Protein AF-U5MLR0-F1 (afdb_monomer_lite)

Foldseek 3Di:
DDDDDDDDDDDDDPDDPPPPPPPDDDDPDQVVNVCVVPPPPADPQLVVQLVVVLVVVCCVCPVVVPVVPDDRRDPVSVVVLVVDLFPPRSLAHPLLVVLLVVLLVPDDPPPVVLNVLSVVVSNVLSVCQVCVVVQVHDPPQDRNDLVSVVVSLVSVLVVLVVVCVVPVVDVCVVSVVSSVSSVVSSVSSVVSSVVD

Structure (mmCIF, N/CA/C/O backbone):
data_AF-U5MLR0-F1
#
_entry.id   AF-U5MLR0-F1
#
loop_
_atom_site.group_PDB
_atom_site.id
_atom_site.type_symbol
_atom_site.label_atom_id
_atom_site.label_alt_id
_atom_site.label_comp_id
_atom_site.label_asym_id
_atom_site.label_entity_id
_atom_site.label_seq_id
_atom_site.pdbx_PDB_ins_code
_atom_site.Cartn_x
_atom_site.Cartn_y
_atom_site.Cartn_z
_atom_site.occupancy
_atom_site.B_iso_or_equiv
_atom_site.auth_seq_id
_atom_site.auth_comp_id
_atom_site.auth_asym_id
_atom_site.auth_atom_id
_atom_site.pdbx_PDB_model_num
ATOM 1 N N . MET A 1 1 ? -43.403 21.924 20.002 1.00 31.33 1 MET A N 1
ATOM 2 C CA . MET A 1 1 ? -43.879 20.540 19.786 1.00 31.33 1 MET A CA 1
ATOM 3 C C . MET A 1 1 ? -42.696 19.609 20.022 1.00 31.33 1 MET A C 1
ATOM 5 O O . MET A 1 1 ? -41.741 19.673 19.265 1.00 31.33 1 MET A O 1
ATOM 9 N N . ASN A 1 2 ? -42.701 18.856 21.126 1.00 25.34 2 ASN A N 1
ATOM 10 C CA . ASN A 1 2 ? -41.617 17.940 21.501 1.00 25.34 2 ASN A CA 1
ATOM 11 C C . ASN A 1 2 ? -41.857 16.578 20.850 1.00 25.34 2 ASN A C 1
ATOM 13 O O . ASN A 1 2 ? -42.833 15.904 21.182 1.00 25.34 2 ASN A O 1
ATOM 17 N N . ILE A 1 3 ? -40.974 16.166 19.945 1.00 26.56 3 ILE A N 1
ATOM 18 C CA . ILE A 1 3 ? -40.997 14.816 19.382 1.00 26.56 3 ILE A CA 1
ATOM 19 C C . ILE A 1 3 ? -40.249 13.908 20.363 1.00 26.56 3 ILE A C 1
ATOM 21 O O . ILE A 1 3 ? -39.022 13.892 20.408 1.00 26.56 3 ILE A O 1
ATOM 25 N N . LYS A 1 4 ? -40.999 13.172 21.191 1.00 26.38 4 LYS A N 1
ATOM 26 C CA . LYS A 1 4 ? -40.469 12.035 21.956 1.00 26.38 4 LYS A CA 1
ATOM 27 C C . LYS A 1 4 ? -40.251 10.874 20.987 1.00 26.38 4 LYS A C 1
ATOM 29 O O . LYS A 1 4 ? -41.223 10.282 20.522 1.00 26.38 4 LYS A O 1
ATOM 34 N N . LEU A 1 5 ? -38.997 10.538 20.703 1.00 27.22 5 LEU A N 1
ATOM 35 C CA . LEU A 1 5 ? -38.664 9.297 20.008 1.00 27.22 5 LEU A CA 1
ATOM 36 C C . LEU A 1 5 ? -38.763 8.128 20.996 1.00 27.22 5 LEU A C 1
ATOM 38 O O . LEU A 1 5 ? -38.181 8.156 22.080 1.00 27.22 5 LEU A O 1
ATOM 42 N N . LYS A 1 6 ? -39.583 7.136 20.633 1.00 26.97 6 LYS A N 1
ATOM 43 C CA . LYS A 1 6 ? -39.799 5.897 21.386 1.00 26.97 6 LYS A CA 1
ATOM 44 C C . LYS A 1 6 ? -38.502 5.091 21.450 1.00 26.97 6 LYS A C 1
ATOM 46 O O . LYS A 1 6 ? -37.812 4.943 20.446 1.00 26.97 6 LYS A O 1
ATOM 51 N N . SER A 1 7 ? -38.217 4.539 22.623 1.00 28.44 7 SER A N 1
ATOM 52 C CA . SER A 1 7 ? -37.182 3.534 22.830 1.00 28.44 7 SER A CA 1
ATOM 53 C C . SER A 1 7 ? -37.529 2.245 22.082 1.00 28.44 7 SER A C 1
ATOM 55 O O . SER A 1 7 ? -38.637 1.723 22.213 1.00 28.44 7 SER A O 1
ATOM 57 N N . PHE A 1 8 ? -36.565 1.716 21.330 1.00 26.58 8 PHE A N 1
ATOM 58 C CA . PHE A 1 8 ? -36.589 0.340 20.846 1.00 26.58 8 PHE A CA 1
ATOM 59 C C . PHE A 1 8 ? -35.620 -0.492 21.686 1.00 26.58 8 PHE A C 1
ATOM 61 O O . PHE A 1 8 ? -34.433 -0.189 21.760 1.00 26.58 8 PHE A O 1
ATOM 68 N N . ASN A 1 9 ? -36.162 -1.522 22.333 1.00 37.75 9 ASN A N 1
ATOM 69 C CA . ASN A 1 9 ? -35.428 -2.579 23.019 1.00 37.75 9 ASN A CA 1
ATOM 70 C C . ASN A 1 9 ? -35.499 -3.835 22.154 1.00 37.75 9 ASN A C 1
ATOM 72 O O . ASN A 1 9 ? -36.559 -4.449 22.116 1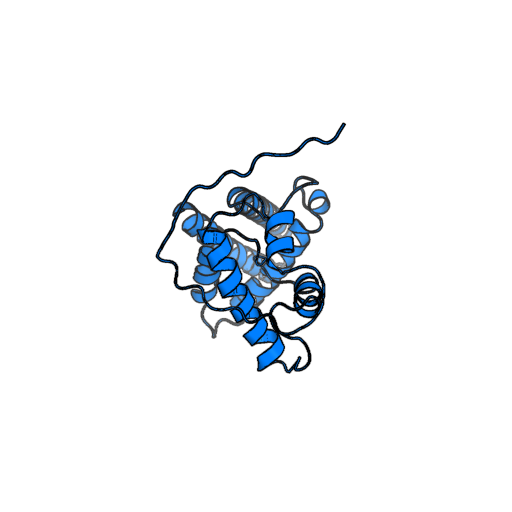.00 37.75 9 ASN A O 1
ATOM 76 N N . VAL A 1 10 ? -34.403 -4.212 21.497 1.00 28.86 10 VAL A N 1
ATOM 77 C CA . VAL A 1 10 ? -34.062 -5.582 21.059 1.00 28.86 10 VAL A CA 1
ATOM 78 C C . VAL A 1 10 ? -32.598 -5.511 20.569 1.00 28.86 10 VAL A C 1
ATOM 80 O O . VAL A 1 10 ? -32.274 -4.563 19.869 1.00 28.86 10 VAL A O 1
ATOM 83 N N . LEU A 1 11 ? -31.623 -6.366 20.892 1.00 27.72 11 LEU A N 1
ATOM 84 C CA . LEU A 1 11 ? -31.589 -7.766 21.315 1.00 27.72 11 LEU A CA 1
ATOM 85 C C . LEU A 1 11 ? -30.378 -8.017 22.233 1.00 27.72 11 LEU A C 1
ATOM 87 O O . LEU A 1 11 ? -29.317 -7.423 22.060 1.00 27.72 11 LEU A O 1
ATOM 91 N N . ASN A 1 12 ? -30.551 -8.970 23.150 1.00 38.81 12 ASN A N 1
ATOM 92 C CA . ASN A 1 12 ? -29.477 -9.702 23.816 1.00 38.81 12 ASN A CA 1
ATOM 93 C C . ASN A 1 12 ? -28.495 -10.288 22.791 1.00 38.81 12 ASN A C 1
ATOM 95 O O . ASN A 1 12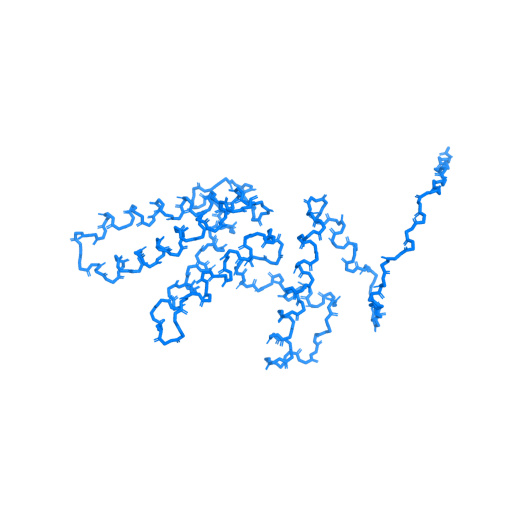 ? -28.901 -11.071 21.934 1.00 38.81 12 ASN A O 1
ATOM 99 N N . THR A 1 13 ? -27.206 -10.013 22.968 1.00 33.31 13 THR A N 1
ATOM 100 C CA . THR A 1 13 ? -26.123 -10.870 22.469 1.00 33.31 13 THR A CA 1
ATOM 101 C C . THR A 1 13 ? -25.154 -11.130 23.614 1.00 33.31 13 THR A C 1
ATOM 103 O O . THR A 1 13 ? -24.106 -10.493 23.741 1.00 33.31 13 THR A O 1
ATOM 106 N N . ASP A 1 14 ? -25.535 -12.075 24.469 1.00 32.84 14 ASP A N 1
ATOM 107 C CA . ASP A 1 14 ? -24.606 -12.788 25.335 1.00 32.84 14 ASP A CA 1
ATOM 108 C C . ASP A 1 14 ? -23.634 -13.578 24.450 1.00 32.84 14 ASP A C 1
ATOM 110 O O . ASP A 1 14 ? -23.969 -14.664 23.993 1.00 32.84 14 ASP A O 1
ATOM 114 N N . SER A 1 15 ? -22.464 -12.990 24.172 1.00 33.88 15 SER A N 1
ATOM 115 C CA . SER A 1 15 ? -21.157 -13.640 23.943 1.00 33.88 15 SER A CA 1
ATOM 116 C C . SER A 1 15 ? -20.268 -12.842 22.981 1.00 33.88 15 SER A C 1
ATOM 118 O O . SER A 1 15 ? -19.849 -13.324 21.932 1.00 33.88 15 SER A O 1
ATOM 120 N N . VAL A 1 16 ? -19.880 -11.633 23.374 1.00 31.64 16 VAL A N 1
ATOM 121 C CA . VAL A 1 16 ? -18.558 -11.120 23.008 1.00 31.64 16 VAL A CA 1
ATOM 122 C C . VAL A 1 16 ? -17.909 -10.757 24.327 1.00 31.64 16 VAL A C 1
ATOM 124 O O . VAL A 1 16 ? -18.369 -9.847 25.013 1.00 31.64 16 VAL A O 1
ATOM 127 N N . LYS A 1 17 ? -16.877 -11.503 24.740 1.00 28.22 17 LYS A N 1
ATOM 128 C CA . LYS A 1 17 ? -16.014 -11.057 25.837 1.00 28.22 17 LYS A CA 1
ATOM 129 C C . LYS A 1 17 ? -15.402 -9.735 25.387 1.00 28.22 17 LYS A C 1
ATOM 131 O O . LYS A 1 17 ? -14.454 -9.724 24.607 1.00 28.22 17 LYS A O 1
ATOM 136 N N . ALA A 1 18 ? -16.008 -8.639 25.831 1.00 28.62 18 ALA A N 1
ATOM 137 C CA . ALA A 1 18 ? -15.509 -7.299 25.630 1.00 28.62 18 ALA A CA 1
ATOM 138 C C . ALA A 1 18 ? -14.091 -7.251 26.201 1.00 28.62 18 ALA A C 1
ATOM 140 O O . ALA A 1 18 ? -13.878 -7.467 27.395 1.00 28.62 18 ALA A O 1
ATOM 141 N N . ILE A 1 19 ? -13.113 -7.005 25.334 1.00 30.80 19 ILE A N 1
ATOM 142 C CA . ILE A 1 19 ? -11.810 -6.523 25.773 1.00 30.80 19 ILE A CA 1
ATOM 143 C C . ILE A 1 19 ? -12.116 -5.183 26.445 1.00 30.80 19 ILE A C 1
ATOM 145 O O . ILE A 1 19 ? -12.536 -4.237 25.780 1.00 30.80 19 ILE A O 1
ATOM 149 N N . ASN A 1 20 ? -12.029 -5.139 27.776 1.00 28.77 20 ASN A N 1
ATOM 150 C CA . ASN A 1 20 ? -12.277 -3.930 28.553 1.00 28.77 20 ASN A CA 1
ATOM 151 C C . ASN A 1 20 ? -11.215 -2.888 28.193 1.00 28.77 20 ASN A C 1
ATOM 153 O O . ASN A 1 20 ? -10.133 -2.860 28.776 1.00 28.77 20 ASN A O 1
ATOM 157 N N . TYR A 1 21 ? -11.534 -2.034 27.224 1.00 34.19 21 TYR A N 1
ATOM 158 C CA . TYR A 1 21 ? -10.751 -0.854 26.898 1.00 34.19 21 TYR A CA 1
ATOM 159 C C . TYR A 1 21 ? -10.992 0.180 27.999 1.00 34.19 21 TYR A C 1
ATOM 161 O O . TYR A 1 21 ? -12.015 0.867 28.031 1.00 34.19 21 TYR A O 1
ATOM 169 N N . VAL A 1 22 ? -10.085 0.236 28.971 1.00 28.67 22 VAL A N 1
ATOM 170 C CA . VAL A 1 22 ? -10.155 1.210 30.060 1.00 28.67 22 VAL A CA 1
ATOM 171 C C . VAL A 1 22 ? -9.642 2.544 29.523 1.00 28.67 22 VAL A C 1
ATOM 173 O O . VAL A 1 22 ? -8.444 2.801 29.519 1.00 28.67 22 VAL A O 1
ATOM 176 N N . ASN A 1 23 ? -10.564 3.384 29.051 1.00 36.12 23 ASN A N 1
ATOM 177 C CA . ASN A 1 23 ? -10.273 4.760 28.662 1.00 36.12 23 ASN A CA 1
ATOM 178 C C . ASN A 1 23 ? -9.947 5.578 29.922 1.00 36.12 23 ASN A C 1
ATOM 180 O O . ASN A 1 23 ? -10.825 5.833 30.751 1.00 36.12 23 ASN A O 1
ATOM 184 N N . LYS A 1 24 ? -8.671 5.925 30.096 1.00 37.28 24 LYS A N 1
ATOM 185 C CA . LYS A 1 24 ? -8.139 6.593 31.288 1.00 37.28 24 LYS A CA 1
ATOM 186 C C . LYS A 1 24 ? -7.571 7.982 30.985 1.00 37.28 24 LYS A C 1
ATOM 188 O O . LYS A 1 24 ? -6.658 8.415 31.673 1.00 37.28 24 LYS A O 1
ATOM 193 N N . SER A 1 25 ? -8.139 8.742 30.050 1.00 35.25 25 SER A N 1
ATOM 194 C CA . SER A 1 25 ? -7.825 10.176 29.972 1.00 35.25 25 SER A CA 1
ATOM 195 C C . SER A 1 25 ? -8.968 11.019 29.386 1.00 35.25 25 SER A C 1
ATOM 197 O O . SER A 1 25 ? -9.575 10.723 28.362 1.00 35.25 25 SER A O 1
ATOM 199 N N . ASN A 1 26 ? -9.306 12.086 30.115 1.00 42.34 26 ASN A N 1
ATOM 200 C CA . ASN A 1 26 ? -10.364 13.047 29.815 1.00 42.34 26 ASN A CA 1
ATOM 201 C C . ASN A 1 26 ? -10.113 13.795 28.490 1.00 42.34 26 ASN A C 1
ATOM 203 O O . ASN A 1 26 ? -9.399 14.794 28.479 1.00 42.34 26 ASN A O 1
ATOM 207 N N . SER A 1 27 ? -10.801 13.422 27.410 1.00 40.47 27 SER A N 1
ATOM 208 C CA . SER A 1 27 ? -11.339 14.395 26.447 1.00 40.47 27 SER A CA 1
ATOM 209 C C . SER A 1 27 ? -12.553 13.812 25.710 1.00 40.47 27 SER A C 1
ATOM 211 O O . SER A 1 27 ? -12.606 12.631 25.382 1.00 40.47 27 SER A O 1
ATOM 213 N N . LYS A 1 28 ? -13.587 14.643 25.556 1.00 45.97 28 LYS A N 1
ATOM 214 C CA . LYS A 1 28 ? -14.934 14.299 25.087 1.00 45.97 28 LYS A CA 1
ATOM 215 C C . LYS A 1 28 ? -14.970 14.063 23.569 1.00 45.97 28 LYS A C 1
ATOM 217 O O . LYS A 1 28 ? -15.291 14.976 22.821 1.00 45.97 28 LYS A O 1
ATOM 222 N N . ALA A 1 29 ? -14.646 12.843 23.165 1.00 42.19 29 ALA A N 1
ATOM 223 C CA . ALA A 1 29 ? -15.211 12.054 22.064 1.00 42.19 29 ALA A CA 1
ATOM 224 C C . ALA A 1 29 ? -14.506 10.697 22.163 1.00 42.19 29 ALA A C 1
ATOM 226 O O . ALA A 1 29 ? -13.277 10.648 22.202 1.00 42.19 29 ALA A O 1
ATOM 227 N N . SER A 1 30 ? -15.243 9.598 22.302 1.00 48.94 30 SER A N 1
ATOM 228 C CA . SER A 1 30 ? -14.592 8.290 22.274 1.00 48.94 30 SER A CA 1
ATOM 229 C C . SER A 1 30 ? -14.084 8.037 20.852 1.00 48.94 30 SER A C 1
ATOM 231 O O . SER A 1 30 ? -14.720 8.441 19.885 1.00 48.94 30 SER A O 1
ATOM 233 N N . PHE A 1 31 ? -12.972 7.328 20.693 1.00 49.03 31 PHE A N 1
ATOM 234 C CA . PHE A 1 31 ? -12.482 6.851 19.391 1.00 49.03 31 PHE A CA 1
ATOM 235 C C . PHE A 1 31 ? -13.576 6.132 18.558 1.00 49.03 31 PHE A C 1
ATOM 237 O O . PHE A 1 31 ? -13.597 6.178 17.328 1.00 49.03 31 PHE A O 1
ATOM 244 N N . LYS A 1 32 ? -14.562 5.542 19.248 1.00 45.19 32 LYS A N 1
ATOM 245 C CA . LYS A 1 32 ? -15.776 4.940 18.683 1.00 45.19 32 LYS A CA 1
ATOM 246 C C . LYS A 1 32 ? -16.659 5.951 17.927 1.00 45.19 32 LYS A C 1
ATOM 248 O O . LYS A 1 32 ? -17.292 5.581 16.946 1.00 45.19 32 LYS A O 1
ATOM 253 N N . ASP A 1 33 ? -16.651 7.219 18.331 1.00 46.69 33 ASP A N 1
ATOM 254 C CA . ASP A 1 33 ? -17.359 8.322 17.667 1.00 46.69 33 ASP A CA 1
ATOM 255 C C . ASP A 1 33 ? -16.637 8.778 16.377 1.00 46.69 33 ASP A C 1
ATOM 257 O O . ASP A 1 33 ? -17.289 9.194 15.416 1.00 46.69 33 ASP A O 1
ATOM 261 N N . CYS A 1 34 ? -15.305 8.627 16.295 1.00 45.38 34 CYS A N 1
ATOM 262 C CA . CYS A 1 34 ? -14.520 8.858 15.068 1.00 45.38 34 CYS A CA 1
ATOM 263 C C . CYS A 1 34 ? -14.719 7.742 14.029 1.00 45.38 34 CYS A C 1
ATOM 265 O O . CYS A 1 34 ? -14.907 8.029 12.847 1.00 45.38 34 CYS A O 1
ATOM 267 N N . LEU A 1 35 ? -14.741 6.476 14.461 1.00 48.59 35 LEU A N 1
ATOM 268 C CA . LEU A 1 35 ? -15.044 5.342 13.578 1.00 48.59 35 LEU A CA 1
ATOM 269 C C . LEU A 1 35 ? -16.480 5.407 13.032 1.00 48.59 35 LEU A C 1
ATOM 271 O O . LEU A 1 35 ? -16.681 5.239 11.833 1.00 48.59 35 LEU A O 1
ATOM 275 N N . ASN A 1 36 ? -17.462 5.741 13.875 1.00 43.69 36 ASN A N 1
ATOM 276 C CA . ASN A 1 36 ? -18.861 5.876 13.452 1.00 43.69 36 ASN A CA 1
ATOM 277 C C . ASN A 1 36 ? -19.125 7.088 12.534 1.00 43.69 36 ASN A C 1
ATOM 279 O O . ASN A 1 36 ? -20.133 7.104 11.835 1.00 43.69 36 ASN A O 1
ATOM 283 N N . SER A 1 37 ? -18.265 8.115 12.532 1.00 45.81 37 SER A N 1
ATOM 284 C CA . SER A 1 37 ? -18.461 9.319 11.702 1.00 45.81 37 SER A CA 1
ATOM 285 C C . SER A 1 37 ? -17.692 9.297 10.379 1.00 45.81 37 SER A C 1
ATOM 287 O O . SER A 1 37 ? -18.181 9.872 9.407 1.00 45.81 37 SER A O 1
ATOM 289 N N . LYS A 1 38 ? -16.532 8.625 10.308 1.00 46.41 38 LYS A N 1
ATOM 290 C CA . LYS A 1 38 ? -15.730 8.512 9.073 1.00 46.41 38 LYS A CA 1
ATOM 291 C C . LYS A 1 38 ? -15.957 7.204 8.289 1.00 46.41 38 LYS A C 1
ATOM 293 O O . LYS A 1 38 ? -15.773 7.217 7.079 1.00 46.41 38 LYS A O 1
ATOM 298 N N . ASN A 1 39 ? -16.406 6.112 8.927 1.00 50.91 39 ASN A N 1
ATOM 299 C CA . ASN A 1 39 ? -16.351 4.751 8.356 1.00 50.91 39 ASN A CA 1
ATOM 300 C C . ASN A 1 39 ? -17.693 3.992 8.327 1.00 50.91 39 ASN A C 1
ATOM 302 O O . ASN A 1 39 ? -17.720 2.782 8.544 1.00 50.91 39 ASN A O 1
ATOM 306 N N . ASN A 1 40 ? -18.806 4.651 7.990 1.00 54.12 40 ASN A N 1
ATOM 307 C CA . ASN A 1 40 ? -20.124 3.993 7.874 1.00 54.12 40 ASN A CA 1
ATOM 308 C C . ASN A 1 40 ? -20.196 2.820 6.863 1.00 54.12 40 ASN A C 1
ATOM 310 O O . ASN A 1 40 ? -21.223 2.150 6.805 1.00 54.12 40 ASN A O 1
ATOM 314 N N . ASN A 1 41 ? -19.130 2.548 6.101 1.00 60.38 41 ASN A N 1
ATOM 315 C CA . ASN A 1 41 ? -19.094 1.540 5.039 1.00 60.38 41 ASN A CA 1
ATOM 316 C C . ASN A 1 41 ? -18.051 0.418 5.240 1.00 60.38 41 ASN A C 1
ATOM 318 O O . ASN A 1 41 ? -17.906 -0.415 4.350 1.00 60.38 41 ASN A O 1
ATOM 322 N N . MET A 1 42 ? -17.305 0.372 6.353 1.00 70.94 42 MET A N 1
ATOM 323 C CA . MET A 1 42 ? -16.331 -0.713 6.581 1.00 70.94 42 MET A CA 1
ATOM 324 C C . MET A 1 42 ? -17.018 -2.000 7.052 1.00 70.94 42 MET A C 1
ATOM 326 O O . MET A 1 42 ? -17.920 -1.957 7.891 1.00 70.94 42 MET A O 1
ATOM 330 N N . SER A 1 43 ? -16.557 -3.158 6.568 1.00 78.56 43 SER A N 1
ATOM 331 C CA . SER A 1 43 ? -17.047 -4.447 7.067 1.00 78.56 43 SER A CA 1
ATOM 332 C C . SER A 1 43 ? -16.546 -4.726 8.493 1.00 78.56 43 SER A C 1
ATOM 334 O O . SER A 1 43 ? -15.515 -4.202 8.922 1.00 78.56 43 SER A O 1
ATOM 336 N N . GLU A 1 44 ? -17.224 -5.610 9.235 1.00 77.44 44 GLU A N 1
ATOM 337 C CA . GLU A 1 44 ? -16.768 -6.036 10.573 1.00 77.44 44 GLU A CA 1
ATOM 338 C C . GLU A 1 44 ? -15.340 -6.603 10.552 1.00 77.44 44 GLU A C 1
ATOM 340 O O . GLU A 1 44 ? -14.556 -6.384 11.481 1.00 77.44 44 GLU A O 1
ATOM 345 N N . ARG A 1 45 ? -14.984 -7.305 9.467 1.00 82.44 45 ARG A N 1
ATOM 346 C CA . ARG A 1 45 ? -13.633 -7.827 9.243 1.00 82.44 45 ARG A CA 1
ATOM 347 C C . ARG A 1 45 ? -12.618 -6.691 9.140 1.00 82.44 45 ARG A C 1
ATOM 349 O O . ARG A 1 45 ? -11.589 -6.745 9.813 1.00 82.44 45 ARG A O 1
ATOM 356 N N . ASP A 1 46 ? -12.913 -5.667 8.344 1.00 77.19 46 ASP A N 1
ATOM 357 C CA . ASP A 1 46 ? -12.006 -4.535 8.130 1.00 77.19 46 ASP A CA 1
ATOM 358 C C . ASP A 1 46 ? -11.819 -3.720 9.409 1.00 77.19 46 ASP A C 1
ATOM 360 O O . ASP A 1 46 ? -10.696 -3.339 9.737 1.00 77.19 46 ASP A O 1
ATOM 364 N N . ILE A 1 47 ? -12.896 -3.522 10.178 1.00 78.25 47 ILE A N 1
ATOM 365 C CA . ILE A 1 47 ? -12.847 -2.859 11.487 1.00 78.25 47 ILE A CA 1
ATOM 366 C C . ILE A 1 47 ? -11.941 -3.639 12.443 1.00 78.25 47 ILE A C 1
ATOM 368 O O . ILE A 1 47 ? -11.066 -3.060 13.085 1.00 78.25 47 ILE A O 1
ATOM 372 N N . LYS A 1 48 ? -12.109 -4.963 12.533 1.00 78.75 48 LYS A N 1
ATOM 373 C CA . LYS A 1 48 ? -11.261 -5.797 13.394 1.00 78.75 48 LYS A CA 1
ATOM 374 C C . LYS A 1 48 ? -9.791 -5.716 12.978 1.00 78.75 48 LYS A C 1
ATOM 376 O O . LYS A 1 48 ? -8.925 -5.572 13.841 1.00 78.75 48 LYS A O 1
ATOM 381 N N . GLN A 1 49 ? -9.514 -5.785 11.677 1.00 83.12 49 GLN A N 1
ATOM 382 C CA . GLN A 1 49 ? -8.152 -5.712 11.157 1.00 83.12 49 GLN A CA 1
ATOM 383 C C . GLN A 1 49 ? -7.528 -4.328 11.380 1.00 83.12 49 GLN A C 1
ATOM 385 O O . GLN A 1 49 ? -6.358 -4.246 11.737 1.00 83.12 49 GLN A O 1
ATOM 390 N N . TYR A 1 50 ? -8.308 -3.250 11.245 1.00 84.50 50 TYR A N 1
ATOM 391 C CA . TYR A 1 50 ? -7.875 -1.887 11.564 1.00 84.50 50 TYR A CA 1
ATOM 392 C C . TYR A 1 50 ? -7.277 -1.811 12.972 1.00 84.50 50 TYR A C 1
ATOM 394 O O . TYR A 1 50 ? -6.161 -1.330 13.129 1.00 84.50 50 TYR A O 1
ATOM 402 N N . PHE A 1 51 ? -7.979 -2.324 13.989 1.00 82.12 51 PHE A N 1
ATOM 403 C CA . PHE A 1 51 ? -7.502 -2.255 15.376 1.00 82.12 51 PHE A CA 1
ATOM 404 C C . PHE A 1 51 ? -6.217 -3.052 15.607 1.00 82.12 51 PHE A C 1
ATOM 406 O O . PHE A 1 51 ? -5.339 -2.598 16.336 1.00 82.12 51 PHE A O 1
ATOM 413 N N . ILE A 1 52 ? -6.098 -4.222 14.973 1.00 85.94 52 ILE A N 1
ATOM 414 C CA . ILE A 1 52 ? -4.883 -5.043 15.041 1.00 85.94 52 ILE A CA 1
ATOM 415 C C . ILE A 1 52 ? -3.693 -4.277 14.450 1.00 85.94 52 ILE A C 1
ATOM 417 O O . ILE A 1 52 ? -2.596 -4.302 15.007 1.00 85.94 52 ILE A O 1
ATOM 421 N N . ASP A 1 53 ? -3.896 -3.604 13.320 1.00 84.62 53 ASP A N 1
ATOM 422 C CA . ASP A 1 53 ? -2.831 -2.865 12.643 1.00 84.62 53 ASP A CA 1
ATOM 423 C C . ASP A 1 53 ? -2.488 -1.553 13.364 1.00 84.62 53 ASP A C 1
ATOM 425 O O . ASP A 1 53 ? -1.313 -1.196 13.441 1.00 84.62 53 ASP A O 1
ATOM 429 N N . ASP A 1 54 ? -3.480 -0.872 13.947 1.00 86.25 54 ASP A N 1
ATOM 430 C CA . ASP A 1 54 ? -3.301 0.351 14.741 1.00 86.25 54 ASP A CA 1
ATOM 431 C C . ASP A 1 54 ? -2.436 0.085 15.985 1.00 86.25 54 ASP A C 1
ATOM 433 O O . ASP A 1 54 ? -1.469 0.803 16.252 1.00 86.25 54 ASP A O 1
ATOM 437 N N . GLU A 1 55 ? -2.700 -1.016 16.695 1.00 85.56 55 GLU A N 1
ATOM 438 C CA . GLU A 1 55 ? -1.894 -1.439 17.845 1.00 85.56 55 GLU A CA 1
ATOM 439 C C . GLU A 1 55 ? -0.452 -1.782 17.437 1.00 85.56 55 GLU A C 1
ATOM 441 O O . GLU A 1 55 ? 0.506 -1.331 18.072 1.00 85.56 55 GLU A O 1
ATOM 446 N N . LYS A 1 56 ? -0.264 -2.514 16.328 1.00 86.88 56 LYS A N 1
ATOM 447 C CA . LYS A 1 56 ? 1.078 -2.808 15.789 1.00 86.88 56 LYS A CA 1
ATOM 448 C C . LYS A 1 56 ? 1.833 -1.534 15.413 1.00 86.88 56 LYS A C 1
ATOM 450 O O . LYS A 1 56 ? 3.045 -1.445 15.640 1.00 86.88 56 LYS A O 1
ATOM 455 N N . LEU A 1 57 ? 1.141 -0.563 14.818 1.00 86.56 57 LEU A N 1
ATOM 456 C CA . LEU A 1 57 ? 1.719 0.714 14.417 1.00 86.56 57 LEU A CA 1
ATOM 457 C C . LEU A 1 57 ? 2.143 1.525 15.645 1.00 86.56 57 LEU A C 1
ATOM 459 O O . LEU A 1 57 ? 3.266 2.033 15.686 1.00 86.56 57 LEU A O 1
ATOM 463 N N . TYR A 1 58 ? 1.296 1.573 16.671 1.00 85.25 58 TYR A N 1
ATOM 464 C CA . TYR A 1 58 ? 1.616 2.201 17.949 1.00 85.25 58 TYR A CA 1
ATOM 465 C C . TYR A 1 58 ? 2.851 1.568 18.603 1.00 85.25 58 TYR A C 1
ATOM 467 O O . TYR A 1 58 ? 3.797 2.269 18.972 1.00 85.25 58 TYR A O 1
ATOM 475 N N . ASP A 1 59 ? 2.907 0.238 18.672 1.00 85.44 59 ASP A N 1
ATOM 476 C CA . ASP A 1 59 ? 4.059 -0.482 19.219 1.00 85.44 59 ASP A CA 1
ATOM 477 C C . ASP A 1 59 ? 5.351 -0.192 18.431 1.00 85.44 59 ASP A C 1
ATOM 479 O O . ASP A 1 59 ? 6.436 -0.076 19.011 1.00 85.44 59 ASP A O 1
ATOM 483 N N . LYS A 1 60 ? 5.260 -0.038 17.105 1.00 83.00 60 LYS A N 1
ATOM 484 C CA . LYS A 1 60 ? 6.408 0.317 16.259 1.00 83.00 60 LYS A CA 1
ATOM 485 C C . LYS A 1 60 ? 6.908 1.738 16.534 1.00 83.00 60 LYS A C 1
ATOM 487 O O . LYS A 1 60 ? 8.111 1.919 16.700 1.00 83.00 60 LYS A O 1
ATOM 492 N N . TYR A 1 61 ? 6.025 2.734 16.573 1.00 80.25 61 TYR A N 1
ATOM 493 C CA . TYR A 1 61 ? 6.432 4.146 16.610 1.00 80.25 61 TYR A CA 1
ATOM 494 C C . TYR A 1 61 ? 6.542 4.726 18.021 1.00 80.25 61 TYR A C 1
ATOM 496 O O . TYR A 1 61 ? 7.477 5.468 18.311 1.00 80.25 61 TYR A O 1
ATOM 504 N N . CYS A 1 62 ? 5.643 4.375 18.933 1.00 73.75 62 CYS A N 1
ATOM 505 C CA . CYS A 1 62 ? 5.646 4.945 20.277 1.00 73.75 62 CYS A CA 1
ATOM 506 C C . CYS A 1 62 ? 6.511 4.144 21.242 1.00 73.75 62 CYS A C 1
ATOM 508 O O . CYS A 1 62 ? 7.340 4.718 21.945 1.00 73.75 62 CYS A O 1
ATOM 510 N N . LYS A 1 63 ? 6.391 2.815 21.221 1.00 66.56 63 LYS A N 1
ATOM 511 C CA . LYS A 1 63 ? 7.092 1.949 22.177 1.00 66.56 63 LYS A CA 1
ATOM 512 C C . LYS A 1 63 ? 8.539 1.656 21.789 1.00 66.56 63 LYS A C 1
ATOM 514 O O . LYS A 1 63 ? 9.395 1.585 22.665 1.00 66.56 63 LYS A O 1
ATOM 519 N N . LYS A 1 64 ? 8.830 1.482 20.493 1.00 63.03 64 LYS A N 1
ATOM 520 C CA . LYS A 1 64 ? 10.189 1.153 20.018 1.00 63.03 64 LYS A CA 1
ATOM 521 C C . LYS A 1 64 ? 11.023 2.368 19.614 1.00 63.03 64 LYS A C 1
ATOM 523 O O . LYS A 1 64 ? 12.227 2.347 19.840 1.00 63.03 64 LYS A O 1
ATOM 528 N N . LEU A 1 65 ? 10.414 3.411 19.041 1.00 62.31 65 LEU A N 1
ATOM 529 C CA . LEU A 1 65 ? 11.133 4.620 18.599 1.00 62.31 65 LEU A CA 1
ATOM 530 C C . LEU A 1 65 ? 11.122 5.759 19.636 1.00 62.31 65 LEU A C 1
ATOM 532 O O . LEU A 1 65 ? 11.692 6.817 19.385 1.00 62.31 65 LEU A O 1
ATOM 536 N N . GLY A 1 66 ? 10.534 5.537 20.818 1.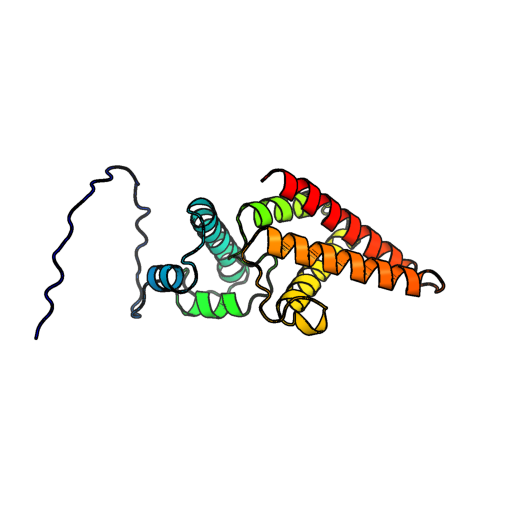00 60.66 66 GLY A N 1
ATOM 537 C CA . GLY A 1 66 ? 10.705 6.415 21.978 1.00 60.66 66 GLY A CA 1
ATOM 538 C C . GLY A 1 66 ? 9.793 7.643 22.024 1.00 60.66 66 GLY A C 1
ATOM 539 O O . GLY A 1 66 ? 10.110 8.600 22.732 1.00 60.66 66 GLY A O 1
ATOM 540 N N . LEU A 1 67 ? 8.648 7.640 21.327 1.00 63.56 67 LEU A N 1
ATOM 541 C CA . LEU A 1 67 ? 7.601 8.656 21.524 1.00 63.56 67 LEU A CA 1
ATOM 542 C C . LEU A 1 67 ? 6.825 8.356 22.819 1.00 63.56 67 LEU A C 1
ATOM 544 O O . LEU A 1 67 ? 5.630 8.071 22.801 1.00 63.56 67 LEU A O 1
ATOM 548 N N . ASN A 1 68 ? 7.521 8.418 23.955 1.00 61.69 68 ASN A N 1
ATOM 549 C CA . ASN A 1 68 ? 7.046 7.972 25.272 1.00 61.69 68 ASN A CA 1
ATOM 550 C C . ASN A 1 68 ? 5.869 8.794 25.847 1.00 61.69 68 ASN A C 1
ATOM 552 O O . ASN A 1 68 ? 5.391 8.483 26.933 1.00 61.69 68 ASN A O 1
ATOM 556 N N . ASN A 1 69 ? 5.399 9.831 25.141 1.00 72.69 69 ASN A N 1
ATOM 557 C CA . ASN A 1 69 ? 4.395 10.786 25.628 1.00 72.69 69 ASN A CA 1
ATOM 558 C C . ASN A 1 69 ? 3.050 10.723 24.883 1.00 72.69 69 ASN A C 1
ATOM 560 O O . ASN A 1 69 ? 2.182 11.556 25.136 1.00 72.69 69 ASN A O 1
ATOM 564 N N . ILE A 1 70 ? 2.868 9.778 23.956 1.00 78.25 70 ILE A N 1
ATOM 565 C CA . ILE A 1 70 ? 1.594 9.584 23.251 1.00 78.25 70 ILE A CA 1
ATOM 566 C C . ILE A 1 70 ? 0.946 8.296 23.765 1.00 78.25 70 ILE A C 1
ATOM 568 O O . ILE A 1 70 ? 1.510 7.213 23.625 1.00 78.25 70 ILE A O 1
ATOM 572 N N . GLU A 1 71 ? -0.240 8.403 24.366 1.00 82.19 71 GLU A N 1
ATOM 573 C CA . GLU A 1 71 ? -1.028 7.253 24.832 1.00 82.19 71 GLU A CA 1
ATOM 574 C C . GLU A 1 71 ? -1.773 6.598 23.656 1.00 82.19 71 GLU A C 1
ATOM 576 O O . GLU A 1 71 ? -2.302 7.296 22.782 1.00 82.19 71 GLU A O 1
ATOM 581 N N . TYR A 1 72 ? -1.827 5.264 23.627 1.00 82.25 72 TYR A N 1
ATOM 582 C CA . TYR A 1 72 ? -2.566 4.524 22.602 1.00 82.25 72 TYR A CA 1
ATOM 583 C C . TYR A 1 72 ? -4.062 4.874 22.620 1.00 82.25 72 TYR A C 1
ATOM 585 O O . TYR A 1 72 ? -4.701 4.903 23.672 1.00 82.25 72 TYR A O 1
ATOM 593 N N . GLY A 1 73 ? -4.630 5.150 21.443 1.00 75.94 73 GLY A N 1
ATOM 594 C CA . GLY A 1 73 ? -6.031 5.567 21.292 1.00 75.94 73 GLY A CA 1
ATOM 595 C C . GLY A 1 73 ? -6.339 6.989 21.782 1.00 75.94 73 GLY A C 1
ATOM 596 O O . GLY A 1 73 ? -7.508 7.356 21.888 1.00 75.94 73 GLY A O 1
ATOM 597 N N . SER A 1 74 ? -5.317 7.791 22.098 1.00 78.69 74 SER A N 1
ATOM 598 C CA . SER A 1 74 ? -5.492 9.211 22.417 1.00 78.69 74 SER A CA 1
ATOM 599 C C . SER A 1 74 ? -5.693 10.062 21.159 1.00 78.69 74 SER A C 1
ATOM 601 O O . SER A 1 74 ? -5.254 9.706 20.067 1.00 78.69 74 SER A O 1
ATOM 603 N N . LYS A 1 75 ? -6.259 11.264 21.316 1.00 78.19 75 LYS A N 1
ATOM 604 C CA . LYS A 1 75 ? -6.343 12.242 20.217 1.00 78.19 75 LYS A CA 1
ATOM 605 C C . LYS A 1 75 ? -4.965 12.575 19.626 1.00 78.19 75 LYS A C 1
ATOM 607 O O . LYS A 1 75 ? -4.834 12.740 18.421 1.00 78.19 75 LYS A O 1
ATOM 612 N N . ALA A 1 76 ? -3.934 12.640 20.471 1.00 79.31 76 ALA A N 1
ATOM 613 C CA . ALA A 1 76 ? -2.562 12.876 20.028 1.00 79.31 76 ALA A CA 1
ATOM 614 C C . ALA A 1 76 ? -2.030 11.727 19.155 1.00 79.31 76 ALA A C 1
ATOM 616 O O . ALA A 1 76 ? -1.268 11.971 18.223 1.00 79.31 76 ALA A O 1
ATOM 617 N N . TRP A 1 77 ? -2.448 10.486 19.430 1.00 84.31 77 TRP A N 1
ATOM 618 C CA . TRP A 1 77 ? -2.152 9.344 18.569 1.00 84.31 77 TRP A CA 1
ATOM 619 C C . TRP A 1 77 ? -2.864 9.461 17.220 1.00 84.31 77 TRP A C 1
ATOM 621 O O . TRP A 1 77 ? -2.226 9.295 16.183 1.00 84.31 77 TRP A O 1
ATOM 631 N N . ASP A 1 78 ? -4.146 9.825 17.214 1.00 78.12 78 ASP A N 1
ATOM 632 C CA . ASP A 1 78 ? -4.899 10.023 15.971 1.00 78.12 78 ASP A CA 1
ATOM 633 C C . ASP A 1 78 ? -4.300 11.137 15.096 1.00 78.12 78 ASP A C 1
ATOM 635 O O . ASP A 1 78 ? -4.057 10.923 13.910 1.00 78.12 78 ASP A O 1
ATOM 639 N N . GLU A 1 79 ? -3.955 12.283 15.687 1.00 79.06 79 GLU A N 1
ATOM 640 C CA . GLU A 1 79 ? -3.282 13.392 14.991 1.00 79.06 79 GLU A CA 1
ATOM 641 C C . GLU A 1 79 ? -1.867 13.023 14.505 1.00 79.06 79 GLU A C 1
ATOM 643 O O . GLU A 1 79 ? -1.370 13.587 13.527 1.00 79.06 79 GLU A O 1
ATOM 648 N N . TYR A 1 80 ? -1.182 12.102 15.190 1.00 81.31 80 TYR A N 1
ATOM 649 C CA . TYR A 1 80 ? 0.114 11.591 14.747 1.00 81.31 80 TYR A CA 1
ATOM 650 C C . TYR A 1 80 ? -0.039 10.651 13.547 1.00 81.31 80 TYR A C 1
ATOM 652 O O . TYR A 1 80 ? 0.704 10.789 12.576 1.00 81.31 80 TYR A O 1
ATOM 660 N N . LYS A 1 81 ? -1.026 9.745 13.574 1.00 82.44 81 LYS A N 1
ATOM 661 C CA . LYS A 1 81 ? -1.323 8.825 12.465 1.00 82.44 81 LYS A CA 1
ATOM 662 C C . LYS A 1 81 ? -1.640 9.550 11.165 1.00 82.44 81 LYS A C 1
ATOM 664 O O . LYS A 1 81 ? -1.185 9.110 10.118 1.00 82.44 81 LYS A O 1
ATOM 669 N N . GLU A 1 82 ? -2.352 10.675 11.225 1.00 75.12 82 GLU A N 1
ATOM 670 C CA . GLU A 1 82 ? -2.653 11.495 10.039 1.00 75.12 82 GLU A CA 1
ATOM 671 C C . GLU A 1 82 ? -1.391 12.057 9.353 1.00 75.12 82 GLU A C 1
ATOM 673 O O . GLU A 1 82 ? -1.440 12.436 8.187 1.00 75.12 82 GLU A O 1
ATOM 678 N N . LYS A 1 83 ? -0.246 12.085 10.048 1.00 75.69 83 LYS A N 1
ATOM 679 C CA . LYS A 1 83 ? 1.050 12.527 9.503 1.00 75.69 83 LYS A CA 1
ATOM 680 C C . LYS A 1 83 ? 1.914 11.371 9.008 1.00 75.69 83 LYS A C 1
ATOM 682 O O . LYS A 1 83 ? 2.973 11.611 8.429 1.00 75.69 83 LYS A O 1
ATOM 687 N N . LEU A 1 84 ? 1.517 10.128 9.276 1.00 75.75 84 LEU A N 1
ATOM 688 C CA . LEU A 1 84 ? 2.269 8.959 8.854 1.00 75.75 84 LEU A CA 1
ATOM 689 C C . LEU A 1 84 ? 1.993 8.668 7.378 1.00 75.75 84 LEU A C 1
ATOM 691 O O . LEU A 1 84 ? 0.861 8.421 6.974 1.00 75.75 84 LEU A O 1
ATOM 695 N N . PHE A 1 85 ? 3.060 8.637 6.585 1.00 71.81 85 PHE A N 1
ATOM 696 C CA . PHE A 1 85 ? 3.031 8.129 5.217 1.00 71.81 85 PHE A CA 1
ATOM 697 C C . PHE A 1 85 ? 3.185 6.604 5.263 1.00 71.81 85 PHE A C 1
ATOM 699 O O . PHE A 1 85 ? 4.298 6.080 5.264 1.00 71.81 85 PHE A O 1
ATOM 706 N N . VAL A 1 86 ? 2.064 5.894 5.409 1.00 78.94 86 VAL A N 1
ATOM 707 C CA . VAL A 1 86 ? 2.028 4.425 5.454 1.00 78.94 86 VAL A CA 1
ATOM 708 C C . VAL A 1 86 ? 1.100 3.920 4.363 1.00 78.94 86 VAL A C 1
ATOM 710 O O . VAL A 1 86 ? -0.057 4.335 4.296 1.00 78.94 86 VAL A O 1
ATOM 713 N N . PHE A 1 87 ? 1.611 3.001 3.548 1.00 85.69 87 PHE A N 1
ATOM 714 C CA . PHE A 1 87 ? 0.841 2.289 2.542 1.00 85.69 87 PHE A CA 1
ATOM 715 C C . PHE A 1 87 ? 0.774 0.786 2.870 1.00 85.69 87 PHE A C 1
ATOM 717 O O . PHE A 1 87 ? 1.794 0.204 3.248 1.00 85.69 87 PHE A O 1
ATOM 724 N N . PRO A 1 88 ? -0.395 0.146 2.706 1.00 89.25 88 PRO A N 1
ATOM 725 C CA . PRO A 1 88 ? -1.710 0.770 2.578 1.00 89.25 88 PRO A CA 1
ATOM 726 C C . PRO A 1 88 ? -2.085 1.547 3.861 1.00 89.25 88 PRO A C 1
ATOM 728 O O . PRO A 1 88 ? -1.622 1.185 4.947 1.00 89.25 88 PRO A O 1
ATOM 731 N N . PRO A 1 89 ? -2.927 2.596 3.782 1.00 86.44 89 PRO A N 1
ATOM 732 C CA . PRO A 1 89 ? -3.454 3.270 4.968 1.00 86.44 89 PRO A CA 1
ATOM 733 C C . PRO A 1 89 ? -4.201 2.295 5.891 1.00 86.44 89 PRO A C 1
ATOM 735 O O . PRO A 1 89 ? -4.735 1.280 5.451 1.00 86.44 89 PRO A O 1
ATOM 738 N N . LEU A 1 90 ? -4.312 2.620 7.185 1.00 84.56 90 LEU A N 1
ATOM 739 C CA . LEU A 1 90 ? -5.009 1.760 8.159 1.00 84.56 90 LEU A CA 1
ATOM 740 C C . LEU A 1 90 ? -6.462 1.448 7.759 1.00 84.56 90 LEU A C 1
ATOM 742 O O . LEU A 1 90 ? -6.966 0.363 8.066 1.00 84.56 90 LEU A O 1
ATOM 746 N N . THR A 1 91 ? -7.108 2.395 7.075 1.00 82.50 91 THR A N 1
ATOM 747 C CA . THR A 1 91 ? -8.487 2.321 6.569 1.00 82.50 91 THR A CA 1
ATOM 748 C C . THR A 1 91 ? -8.647 1.444 5.330 1.00 82.50 91 THR A C 1
ATOM 750 O O . THR A 1 91 ? -9.779 1.193 4.931 1.00 82.50 91 THR A O 1
ATOM 753 N N . ALA A 1 92 ? -7.550 0.963 4.739 1.00 87.75 92 ALA A N 1
ATOM 754 C CA . ALA A 1 92 ? -7.590 0.049 3.608 1.00 87.75 92 ALA A CA 1
ATOM 755 C C . ALA A 1 92 ? -8.393 -1.223 3.944 1.00 87.75 92 ALA A C 1
ATOM 757 O O . ALA A 1 92 ? -8.314 -1.712 5.083 1.00 87.75 92 ALA A O 1
ATOM 758 N N . PRO A 1 93 ? -9.091 -1.825 2.962 1.00 88.81 93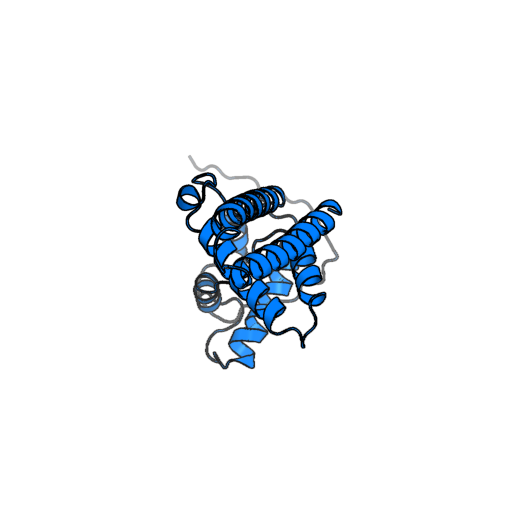 PRO A N 1
ATOM 759 C CA . PRO A 1 93 ? -9.720 -3.130 3.133 1.00 88.81 93 PRO A CA 1
ATOM 760 C C . PRO A 1 93 ? -8.730 -4.186 3.638 1.00 88.81 93 PRO A C 1
ATOM 762 O O . PRO A 1 93 ? -7.561 -4.207 3.239 1.00 88.81 93 PRO A O 1
ATOM 765 N N . ALA A 1 94 ? -9.193 -5.107 4.485 1.00 87.25 94 ALA A N 1
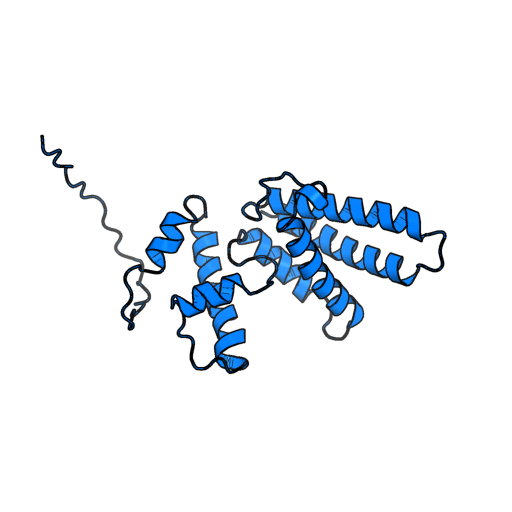ATOM 766 C CA . ALA A 1 94 ? -8.362 -6.176 5.037 1.00 87.25 94 ALA A CA 1
ATOM 767 C C . ALA A 1 94 ? -7.714 -7.020 3.930 1.00 87.25 94 ALA A C 1
ATOM 769 O O . ALA A 1 94 ? -6.525 -7.310 4.011 1.00 87.25 94 ALA A O 1
ATOM 770 N N . ALA A 1 95 ? -8.463 -7.320 2.864 1.00 88.06 95 ALA A N 1
ATOM 771 C CA . ALA A 1 95 ? -7.963 -8.038 1.691 1.00 88.06 95 ALA A CA 1
ATOM 772 C C . ALA A 1 95 ? -6.734 -7.359 1.058 1.00 88.06 95 ALA A C 1
ATOM 774 O O . ALA A 1 95 ? -5.749 -8.024 0.746 1.00 88.06 95 ALA A O 1
ATOM 775 N N . VAL A 1 96 ? -6.756 -6.027 0.936 1.00 90.25 96 VAL A N 1
ATOM 776 C CA . VAL A 1 96 ? -5.642 -5.243 0.380 1.00 90.25 96 VAL A CA 1
ATOM 777 C C . VAL A 1 96 ? -4.425 -5.305 1.291 1.00 90.25 96 VAL A C 1
ATOM 779 O O . VAL A 1 96 ? -3.316 -5.553 0.825 1.00 90.25 96 VAL A O 1
ATOM 782 N N . LYS A 1 97 ? -4.622 -5.127 2.600 1.00 88.25 97 LYS A N 1
ATOM 783 C CA . LYS A 1 97 ? -3.525 -5.193 3.577 1.00 88.25 97 LYS A CA 1
ATOM 784 C C . LYS A 1 97 ? -2.890 -6.580 3.626 1.00 88.25 97 LYS A C 1
ATOM 786 O O . LYS A 1 97 ? -1.671 -6.694 3.713 1.00 88.25 97 LYS A O 1
ATOM 791 N N . GLU A 1 98 ? -3.700 -7.631 3.563 1.00 88.50 98 GLU A N 1
ATOM 792 C CA . GLU A 1 98 ? -3.231 -9.018 3.535 1.00 88.50 98 GLU A CA 1
ATOM 793 C C . GLU A 1 98 ? -2.437 -9.321 2.259 1.00 88.50 98 GLU A C 1
ATOM 795 O O . GLU A 1 98 ? -1.328 -9.851 2.354 1.00 88.50 98 GLU A O 1
ATOM 800 N N . ALA A 1 99 ? -2.954 -8.933 1.088 1.00 89.50 99 ALA A N 1
ATOM 801 C CA . ALA A 1 99 ? -2.243 -9.063 -0.182 1.00 89.50 99 ALA A CA 1
ATOM 802 C C . ALA A 1 99 ? -0.905 -8.305 -0.154 1.00 89.50 99 ALA A C 1
ATOM 804 O O . ALA A 1 99 ? 0.137 -8.882 -0.465 1.00 89.50 99 ALA A O 1
ATOM 805 N N . TRP A 1 100 ? -0.913 -7.050 0.308 1.00 89.56 100 TRP A N 1
ATOM 806 C CA . TRP A 1 100 ? 0.290 -6.220 0.397 1.00 89.56 100 TRP A CA 1
ATOM 807 C C . TRP A 1 100 ? 1.357 -6.813 1.311 1.00 89.56 100 TRP A C 1
ATOM 809 O O . TRP A 1 100 ? 2.512 -6.958 0.911 1.00 89.56 100 TRP A O 1
ATOM 819 N N . ASN A 1 101 ? 0.973 -7.214 2.525 1.00 87.69 101 ASN A N 1
ATOM 820 C CA . ASN A 1 101 ? 1.905 -7.822 3.471 1.00 87.69 101 ASN A CA 1
ATOM 821 C C . ASN A 1 101 ? 2.501 -9.117 2.918 1.00 87.69 101 ASN A C 1
ATOM 823 O O . ASN A 1 101 ? 3.701 -9.334 3.052 1.00 87.69 101 ASN A O 1
ATOM 827 N N . LYS A 1 102 ? 1.698 -9.943 2.242 1.00 88.00 102 LYS A N 1
ATOM 828 C CA . LYS A 1 102 ? 2.182 -11.184 1.636 1.00 88.00 102 LYS A CA 1
ATOM 829 C C . LYS A 1 102 ? 3.215 -10.931 0.538 1.00 88.00 102 LYS A C 1
ATOM 831 O O . LYS A 1 102 ? 4.231 -11.622 0.493 1.00 88.00 102 LYS A O 1
ATOM 836 N N . VAL A 1 103 ? 2.988 -9.937 -0.321 1.00 86.44 103 VAL A N 1
ATOM 837 C CA . VAL A 1 103 ? 3.964 -9.559 -1.355 1.00 86.44 103 VAL A CA 1
ATOM 838 C C . VAL A 1 103 ? 5.237 -9.006 -0.715 1.00 86.44 103 VAL A C 1
ATOM 840 O O . VAL A 1 103 ? 6.330 -9.462 -1.049 1.00 86.44 103 VAL A O 1
ATOM 843 N N . LYS A 1 104 ? 5.110 -8.129 0.284 1.00 87.31 104 LYS A N 1
ATOM 844 C CA . LYS A 1 104 ? 6.244 -7.580 1.043 1.00 87.31 104 LYS A CA 1
ATOM 845 C C . LYS A 1 104 ? 7.088 -8.658 1.725 1.00 87.31 104 LYS A C 1
ATOM 847 O O . LYS A 1 104 ? 8.312 -8.604 1.681 1.00 87.31 104 LYS A O 1
ATOM 852 N N . GLU A 1 105 ? 6.444 -9.651 2.331 1.00 89.69 105 GLU A N 1
ATOM 853 C CA . GLU A 1 105 ? 7.106 -10.783 2.990 1.00 89.69 105 GLU A CA 1
ATOM 854 C C . GLU A 1 105 ? 7.759 -11.760 2.002 1.00 89.69 105 GLU A C 1
ATOM 856 O O . GLU A 1 105 ? 8.667 -12.496 2.390 1.00 89.69 105 GLU A O 1
ATOM 861 N N . SER A 1 106 ? 7.331 -11.763 0.734 1.00 87.44 106 SER A N 1
ATOM 862 C CA . SER A 1 106 ? 7.937 -12.591 -0.315 1.00 87.44 106 SER A CA 1
ATOM 863 C C . SER A 1 106 ? 9.280 -12.054 -0.817 1.00 87.44 106 SER A C 1
ATOM 865 O O . SER A 1 106 ? 10.053 -12.813 -1.403 1.00 87.44 106 SER A O 1
ATOM 867 N N . ILE A 1 107 ? 9.574 -10.770 -0.582 1.00 85.94 107 ILE A N 1
ATOM 868 C CA . ILE A 1 107 ? 10.837 -10.150 -0.987 1.00 85.94 107 ILE A CA 1
ATOM 869 C C . ILE A 1 107 ? 11.924 -10.549 0.025 1.00 85.94 107 ILE A C 1
ATOM 871 O O . ILE A 1 107 ? 11.758 -10.304 1.227 1.00 85.94 107 ILE A O 1
ATOM 875 N N . PRO A 1 108 ? 13.048 -11.143 -0.422 1.00 88.56 108 PRO A N 1
ATOM 876 C CA . PRO A 1 108 ? 14.145 -11.517 0.464 1.00 88.56 108 PRO A CA 1
ATOM 877 C C . PRO A 1 108 ? 14.674 -10.328 1.274 1.00 88.56 108 PRO A C 1
ATOM 879 O O . PRO A 1 108 ? 14.692 -9.186 0.814 1.00 88.56 108 PRO A O 1
ATOM 882 N N . LYS A 1 109 ? 15.110 -10.587 2.511 1.00 88.44 109 LYS A N 1
ATOM 883 C CA . LYS A 1 109 ? 15.621 -9.531 3.408 1.00 88.44 109 LYS A CA 1
ATOM 884 C C . LYS A 1 109 ? 17.004 -9.017 3.008 1.00 88.44 109 LYS A C 1
ATOM 886 O O . LYS A 1 109 ? 17.386 -7.938 3.441 1.00 88.44 109 LYS A O 1
ATOM 891 N N . ASP A 1 110 ? 17.746 -9.814 2.253 1.00 90.56 110 ASP A N 1
ATOM 892 C CA . ASP A 1 110 ? 19.074 -9.526 1.716 1.00 90.56 110 ASP A CA 1
ATOM 893 C C . ASP A 1 110 ? 19.033 -8.876 0.321 1.00 90.56 110 ASP A C 1
ATOM 895 O O . ASP A 1 110 ? 20.063 -8.412 -0.161 1.00 90.56 110 ASP A O 1
ATOM 899 N N . ASP A 1 111 ? 17.855 -8.777 -0.305 1.00 87.38 111 ASP A N 1
ATOM 900 C CA . ASP A 1 111 ? 17.659 -8.046 -1.561 1.00 87.38 111 ASP A CA 1
ATOM 901 C C . ASP A 1 111 ? 17.370 -6.559 -1.289 1.00 87.38 111 ASP A C 1
ATOM 903 O O . ASP A 1 111 ? 16.229 -6.093 -1.325 1.00 87.38 111 ASP A O 1
ATOM 907 N N . GLU A 1 112 ? 18.420 -5.800 -0.966 1.00 87.62 112 GLU A N 1
ATOM 908 C CA . GLU A 1 112 ? 18.312 -4.370 -0.634 1.00 87.62 112 GLU A CA 1
ATOM 909 C C . GLU A 1 112 ? 17.670 -3.537 -1.755 1.00 87.62 112 GLU A C 1
ATOM 911 O O . GLU A 1 112 ? 16.970 -2.556 -1.483 1.00 87.62 112 GLU A O 1
ATOM 916 N N . GLU A 1 113 ? 17.888 -3.919 -3.015 1.00 82.75 113 GLU A N 1
ATOM 917 C CA . GLU A 1 113 ? 17.377 -3.191 -4.176 1.00 82.75 113 GLU A CA 1
ATOM 918 C C . GLU A 1 113 ? 15.863 -3.362 -4.302 1.00 82.75 113 GLU A C 1
ATOM 920 O O . GLU A 1 113 ? 15.150 -2.363 -4.408 1.00 82.75 113 GLU A O 1
ATOM 925 N N . ALA A 1 114 ? 15.357 -4.595 -4.196 1.00 82.12 114 ALA A N 1
ATOM 926 C CA . ALA A 1 114 ? 13.919 -4.857 -4.209 1.00 82.12 114 ALA A CA 1
ATOM 927 C C . ALA A 1 114 ? 13.207 -4.254 -2.986 1.00 82.12 114 ALA A C 1
ATOM 929 O O . ALA A 1 114 ? 12.113 -3.701 -3.114 1.00 82.12 114 ALA A O 1
ATOM 930 N N . GLN A 1 115 ? 13.833 -4.299 -1.803 1.00 84.12 115 GLN A N 1
ATOM 931 C CA . GLN A 1 115 ? 13.296 -3.661 -0.592 1.00 84.12 115 GLN A CA 1
ATOM 932 C C . GLN A 1 115 ? 13.207 -2.136 -0.749 1.00 84.12 115 GLN A C 1
ATOM 934 O O . GLN A 1 115 ? 12.203 -1.527 -0.374 1.00 84.12 115 GLN A O 1
ATOM 939 N N . THR A 1 116 ? 14.237 -1.516 -1.334 1.00 84.25 116 THR A N 1
ATOM 940 C CA . THR A 1 116 ? 14.236 -0.077 -1.633 1.00 84.25 116 THR A CA 1
ATOM 941 C C . THR A 1 116 ? 13.174 0.260 -2.670 1.00 84.25 116 THR A C 1
ATOM 943 O O . THR A 1 116 ? 12.447 1.234 -2.487 1.00 84.25 116 THR A O 1
ATOM 946 N N . ALA A 1 117 ? 13.044 -0.557 -3.718 1.00 81.38 117 ALA A N 1
ATOM 947 C CA . ALA A 1 117 ? 12.036 -0.362 -4.749 1.00 81.38 117 ALA A CA 1
ATOM 948 C C . ALA A 1 117 ? 10.618 -0.403 -4.177 1.00 81.38 117 ALA A C 1
ATOM 950 O O . ALA A 1 117 ? 9.847 0.523 -4.413 1.00 81.38 117 ALA A O 1
ATOM 951 N N . LEU A 1 118 ? 10.309 -1.396 -3.338 1.00 84.44 118 LEU A N 1
ATOM 952 C CA . LEU A 1 118 ? 9.015 -1.466 -2.663 1.00 84.44 118 LEU A CA 1
ATOM 953 C C . LEU A 1 118 ? 8.757 -0.228 -1.794 1.00 84.44 118 LEU A C 1
ATOM 955 O O . LEU A 1 118 ? 7.670 0.336 -1.839 1.00 84.44 118 LEU A O 1
ATOM 959 N N . PHE A 1 119 ? 9.739 0.208 -1.001 1.00 83.62 119 PHE A N 1
ATOM 960 C CA . PHE A 1 119 ? 9.575 1.381 -0.139 1.00 83.62 119 PHE A CA 1
ATOM 961 C C . PHE A 1 119 ? 9.342 2.671 -0.939 1.00 83.62 119 PHE A C 1
ATOM 963 O O . PHE A 1 119 ? 8.501 3.492 -0.571 1.00 83.62 119 PHE A O 1
ATOM 970 N N . SER A 1 120 ? 10.083 2.861 -2.033 1.00 82.81 120 SER A N 1
ATOM 971 C CA . SER A 1 120 ? 9.871 3.987 -2.944 1.00 82.81 120 SER A CA 1
ATOM 972 C C . SER A 1 120 ? 8.484 3.935 -3.583 1.00 82.81 120 SER A C 1
ATOM 974 O O . SER A 1 120 ? 7.822 4.970 -3.664 1.00 82.81 120 SER A O 1
ATOM 976 N N . GLU A 1 121 ? 8.012 2.743 -3.940 1.00 85.38 121 GLU A N 1
ATOM 977 C CA . GLU A 1 121 ? 6.688 2.553 -4.526 1.00 85.38 121 GLU A CA 1
ATOM 978 C C . GLU A 1 121 ? 5.553 2.845 -3.534 1.00 85.38 121 GLU A C 1
ATOM 980 O O . GLU A 1 121 ? 4.620 3.575 -3.861 1.00 85.38 121 GLU A O 1
ATOM 985 N N . GLU A 1 122 ? 5.675 2.412 -2.272 1.00 88.00 122 GLU A N 1
ATOM 986 C CA . GLU A 1 122 ? 4.729 2.768 -1.197 1.00 88.00 122 GLU A CA 1
ATOM 987 C C . GLU A 1 122 ? 4.520 4.295 -1.108 1.00 88.00 122 GLU A C 1
ATOM 989 O O . GLU A 1 122 ? 3.398 4.775 -0.915 1.00 88.00 122 GLU A O 1
ATOM 994 N N . ALA A 1 123 ? 5.594 5.075 -1.278 1.00 84.19 123 ALA A N 1
ATOM 995 C CA . ALA A 1 123 ? 5.528 6.532 -1.261 1.00 84.19 123 ALA A CA 1
ATOM 996 C C . ALA A 1 123 ? 4.883 7.118 -2.529 1.00 84.19 123 ALA A C 1
ATOM 998 O O . ALA A 1 123 ? 4.086 8.055 -2.424 1.00 84.19 123 ALA A O 1
ATOM 999 N N . ILE A 1 124 ? 5.201 6.575 -3.710 1.00 84.94 124 ILE A N 1
ATOM 1000 C CA . ILE A 1 124 ? 4.634 7.013 -4.996 1.00 84.94 124 ILE A CA 1
ATOM 1001 C C . ILE A 1 124 ? 3.123 6.776 -5.018 1.00 84.94 124 ILE A C 1
ATOM 1003 O O . ILE A 1 124 ? 2.364 7.709 -5.289 1.00 84.94 124 ILE A O 1
ATOM 1007 N N . LEU A 1 125 ? 2.671 5.582 -4.640 1.00 88.25 125 LEU A N 1
ATOM 1008 C CA . LEU A 1 125 ? 1.254 5.219 -4.583 1.00 88.25 125 LEU A CA 1
ATOM 1009 C C . LEU A 1 125 ? 0.456 6.144 -3.651 1.00 88.25 125 LEU A C 1
ATOM 1011 O O . LEU A 1 125 ? -0.632 6.611 -4.002 1.00 88.25 125 LEU A O 1
ATOM 1015 N N . MET A 1 126 ? 1.018 6.489 -2.488 1.00 86.31 126 MET A N 1
ATOM 1016 C CA . MET A 1 126 ? 0.406 7.458 -1.571 1.00 86.31 126 MET A CA 1
ATOM 1017 C C . MET A 1 126 ? 0.349 8.874 -2.151 1.00 86.31 126 MET A C 1
ATOM 1019 O O . MET A 1 126 ? -0.650 9.575 -1.959 1.00 86.31 126 MET A O 1
ATOM 1023 N N . LEU A 1 127 ? 1.389 9.312 -2.868 1.00 85.06 127 LEU A N 1
ATOM 1024 C CA . LEU A 1 127 ? 1.387 10.610 -3.549 1.00 85.06 127 LEU A CA 1
ATOM 1025 C C . LEU A 1 127 ? 0.323 10.660 -4.647 1.00 85.06 127 LEU A C 1
ATOM 1027 O O . LEU A 1 127 ? -0.421 11.639 -4.718 1.00 85.06 127 LEU A O 1
ATOM 1031 N N . LYS A 1 128 ? 0.197 9.595 -5.446 1.00 86.50 128 LYS A N 1
ATOM 1032 C CA . LYS A 1 128 ? -0.843 9.478 -6.475 1.00 86.50 128 LYS A CA 1
ATOM 1033 C C . LYS A 1 128 ? -2.239 9.572 -5.876 1.00 86.50 128 LYS A C 1
ATOM 1035 O O . LYS A 1 128 ? -3.048 10.365 -6.345 1.00 86.50 128 LYS A O 1
ATOM 1040 N N . ALA A 1 129 ? -2.496 8.847 -4.789 1.00 86.31 129 ALA A N 1
ATOM 1041 C CA . ALA A 1 129 ? -3.780 8.906 -4.093 1.00 86.31 129 ALA A CA 1
ATOM 1042 C C . ALA A 1 129 ? -4.065 10.270 -3.434 1.00 86.31 129 ALA A C 1
ATOM 1044 O O . ALA A 1 129 ? -5.223 10.655 -3.305 1.00 86.31 129 ALA A O 1
ATOM 1045 N N . SER A 1 130 ? -3.025 11.005 -3.026 1.00 84.06 130 SER A N 1
ATOM 1046 C CA . SER A 1 130 ? -3.163 12.329 -2.395 1.00 84.06 130 SER A CA 1
ATOM 1047 C C . SER A 1 130 ? -3.396 13.460 -3.405 1.00 84.06 130 SER A C 1
ATOM 1049 O O . SER A 1 130 ? -3.958 14.494 -3.048 1.00 84.06 130 SER A O 1
ATOM 1051 N N . TYR A 1 131 ? -2.965 13.276 -4.657 1.00 84.31 131 TYR A N 1
ATOM 1052 C CA . TYR A 1 131 ? -3.082 14.266 -5.732 1.00 84.31 131 TYR A CA 1
ATOM 1053 C C . TYR A 1 131 ? -3.628 13.633 -7.021 1.00 84.31 131 TYR A C 1
ATOM 1055 O O . TYR A 1 131 ? -2.981 13.721 -8.067 1.00 84.31 131 TYR A O 1
ATOM 1063 N N . PRO A 1 132 ? -4.806 12.990 -6.977 1.00 86.12 132 PRO A N 1
ATOM 1064 C CA . PRO A 1 132 ? -5.237 12.061 -8.019 1.00 86.12 132 PRO A CA 1
ATOM 1065 C C . PRO A 1 132 ? -5.321 12.687 -9.416 1.00 86.12 132 PRO A C 1
ATOM 1067 O O . PRO A 1 132 ? -4.891 12.072 -10.391 1.00 86.12 132 PRO A O 1
ATOM 1070 N N . GLU A 1 133 ? -5.767 13.940 -9.522 1.00 87.19 133 GLU A N 1
ATOM 1071 C CA . GLU A 1 133 ? -5.894 14.643 -10.807 1.00 87.19 133 GLU A CA 1
ATOM 1072 C C . GLU A 1 133 ? -4.546 14.831 -11.519 1.00 87.19 133 GLU A C 1
ATOM 1074 O O . GLU A 1 133 ? -4.477 14.734 -12.744 1.00 87.19 133 GLU A O 1
ATOM 1079 N N . ASN A 1 134 ? -3.457 15.021 -10.764 1.00 87.44 134 ASN A N 1
ATOM 1080 C CA . ASN A 1 134 ? -2.109 15.167 -11.325 1.00 87.44 134 ASN A CA 1
ATOM 1081 C C . ASN A 1 134 ? -1.582 13.859 -11.930 1.00 87.44 134 ASN A C 1
ATOM 1083 O O . ASN A 1 134 ? -0.623 13.884 -12.700 1.00 87.44 134 ASN A O 1
ATOM 1087 N N . PHE A 1 135 ? -2.196 12.729 -11.578 1.00 83.94 135 PHE A N 1
ATOM 1088 C CA . PHE A 1 135 ? -1.766 11.389 -11.967 1.00 83.94 135 PHE A CA 1
ATOM 1089 C C . PHE A 1 135 ? -2.846 10.630 -12.752 1.00 83.94 135 PHE A C 1
ATOM 1091 O O . PHE A 1 135 ? -2.783 9.412 -12.893 1.00 83.94 135 PHE A O 1
ATOM 1098 N N . GLY A 1 136 ? -3.841 11.333 -13.302 1.00 84.50 136 GLY A N 1
ATOM 1099 C CA . GLY A 1 136 ? -4.863 10.723 -14.159 1.00 84.50 136 GLY A CA 1
ATOM 1100 C C . GLY A 1 136 ? -5.861 9.826 -13.418 1.00 84.50 136 GLY A C 1
ATOM 1101 O O . GLY A 1 136 ? -6.498 8.980 -14.046 1.00 84.50 136 GLY A O 1
ATOM 1102 N N . LEU A 1 137 ? -5.999 10.005 -12.103 1.00 88.44 137 LEU A N 1
ATOM 1103 C CA . LEU A 1 137 ? -7.042 9.394 -11.281 1.00 88.44 137 LEU A CA 1
ATOM 1104 C C . LEU A 1 137 ? -8.218 10.375 -11.085 1.00 88.44 137 LEU A C 1
ATOM 1106 O O . LEU A 1 137 ? -8.042 11.590 -11.215 1.00 88.44 137 LEU A O 1
ATOM 1110 N N . PRO A 1 138 ? -9.430 9.883 -10.763 1.00 87.12 138 PRO A N 1
ATOM 1111 C CA . PRO A 1 138 ? -10.583 10.742 -10.486 1.00 87.12 138 PRO A CA 1
ATOM 1112 C C . PRO A 1 138 ? -10.324 11.736 -9.342 1.00 87.12 138 PRO A C 1
ATOM 1114 O O . PRO A 1 138 ? -9.741 11.372 -8.327 1.00 87.12 138 PRO A O 1
ATOM 1117 N N . ALA A 1 139 ? -10.826 12.971 -9.442 1.00 79.31 139 ALA A N 1
ATOM 1118 C CA . ALA A 1 139 ? -10.600 14.017 -8.430 1.00 79.31 139 ALA A CA 1
ATOM 1119 C C . ALA A 1 139 ? -11.046 13.634 -7.003 1.00 79.31 139 ALA A C 1
ATOM 1121 O O . ALA A 1 139 ? -10.501 14.115 -6.015 1.00 79.31 139 ALA A O 1
ATOM 1122 N N . ASN A 1 140 ? -12.038 12.753 -6.890 1.00 79.88 140 ASN A N 1
ATOM 1123 C CA . ASN A 1 140 ? -12.563 12.229 -5.632 1.00 79.88 140 ASN A CA 1
ATOM 1124 C C . ASN A 1 140 ? -12.067 10.809 -5.313 1.00 79.88 140 ASN A C 1
ATOM 1126 O O . ASN A 1 140 ? -12.725 10.109 -4.543 1.00 79.88 140 ASN A O 1
ATOM 1130 N N . PHE A 1 141 ? -10.963 10.369 -5.924 1.00 84.81 141 PHE A N 1
ATOM 1131 C CA . PHE A 1 141 ? -10.365 9.061 -5.677 1.00 84.81 141 PHE A CA 1
ATOM 1132 C C . PHE A 1 141 ? -10.017 8.889 -4.192 1.00 84.81 141 PHE A C 1
ATOM 1134 O O . PHE A 1 141 ? -9.480 9.793 -3.550 1.00 84.81 141 PHE A O 1
ATOM 1141 N N . GLN A 1 142 ? -10.349 7.725 -3.637 1.00 82.75 142 GLN A N 1
ATOM 1142 C CA . GLN A 1 142 ? -10.115 7.381 -2.237 1.00 82.75 142 GLN A CA 1
ATOM 1143 C C . GLN A 1 142 ? -9.614 5.948 -2.154 1.00 82.75 142 GLN A C 1
ATOM 1145 O O . GLN A 1 142 ? -10.006 5.121 -2.954 1.00 82.75 142 GLN A O 1
ATOM 1150 N N . LEU A 1 143 ? -8.787 5.625 -1.166 1.00 87.44 143 LEU A N 1
ATOM 1151 C CA . LEU A 1 143 ? -8.248 4.277 -0.973 1.00 87.44 143 LEU A CA 1
ATOM 1152 C C . LEU A 1 143 ? -9.112 3.444 -0.016 1.00 87.44 143 LEU A C 1
ATOM 1154 O O . LEU A 1 143 ? -8.639 2.991 1.028 1.00 87.44 143 LEU A O 1
ATOM 1158 N N . ASN A 1 144 ? -10.397 3.288 -0.342 1.00 83.62 144 ASN A N 1
ATOM 1159 C CA . ASN A 1 144 ? -11.382 2.714 0.583 1.00 83.62 144 ASN A CA 1
ATOM 1160 C C . ASN A 1 144 ? -11.928 1.350 0.143 1.00 83.62 144 ASN A C 1
ATOM 1162 O O . ASN A 1 144 ? -12.412 0.597 0.986 1.00 83.62 144 ASN A O 1
ATOM 1166 N N . THR A 1 145 ? -11.855 1.012 -1.143 1.00 86.44 145 THR A N 1
ATOM 1167 C CA . THR A 1 145 ? -12.387 -0.238 -1.707 1.00 86.44 145 THR A CA 1
ATOM 1168 C C . THR A 1 145 ? -11.315 -1.003 -2.472 1.00 86.44 145 THR A C 1
ATOM 1170 O O . THR A 1 145 ? -10.328 -0.421 -2.907 1.00 86.44 145 THR A O 1
ATOM 1173 N N . VAL A 1 146 ? -11.496 -2.313 -2.663 1.00 87.62 146 VAL A N 1
ATOM 1174 C CA . VAL A 1 146 ? -10.563 -3.134 -3.460 1.00 87.62 146 VAL A CA 1
ATOM 1175 C C . VAL A 1 146 ? -10.436 -2.591 -4.889 1.00 87.62 146 VAL A C 1
ATOM 1177 O O . VAL A 1 146 ? -9.339 -2.557 -5.443 1.00 87.62 146 VAL A O 1
ATOM 1180 N N . GLU A 1 147 ? -11.538 -2.123 -5.469 1.00 88.00 147 GLU A N 1
ATOM 1181 C CA . GLU A 1 147 ? -11.585 -1.529 -6.806 1.00 88.00 147 GLU A CA 1
ATOM 1182 C C . GLU A 1 147 ? -10.772 -0.236 -6.909 1.00 88.00 147 GLU A C 1
ATOM 1184 O O . GLU A 1 147 ? -10.122 -0.024 -7.933 1.00 88.00 147 GLU A O 1
ATOM 1189 N N . ASP A 1 148 ? -10.726 0.580 -5.853 1.00 89.38 148 ASP A N 1
ATOM 1190 C CA . ASP A 1 148 ? -9.870 1.770 -5.831 1.00 89.38 148 ASP A CA 1
ATOM 1191 C C . ASP A 1 148 ? -8.391 1.382 -5.957 1.00 89.38 148 ASP A C 1
ATOM 1193 O O . ASP A 1 148 ? -7.655 1.953 -6.759 1.00 89.38 148 ASP A O 1
ATOM 1197 N N . TYR A 1 149 ? -7.955 0.358 -5.219 1.00 91.38 149 TYR A N 1
ATOM 1198 C CA . TYR A 1 149 ? -6.577 -0.134 -5.307 1.00 91.38 149 TYR A CA 1
ATOM 1199 C C . TYR A 1 149 ? -6.267 -0.748 -6.669 1.00 91.38 149 TYR A C 1
ATOM 1201 O O . TYR A 1 149 ? -5.201 -0.484 -7.217 1.00 91.38 149 TYR A O 1
ATOM 1209 N N . LYS A 1 150 ? -7.201 -1.512 -7.252 1.00 88.75 150 LYS A N 1
ATOM 1210 C CA . LYS A 1 150 ? -7.048 -2.023 -8.624 1.00 88.75 150 LYS A CA 1
ATOM 1211 C C . LYS A 1 150 ? -6.853 -0.874 -9.614 1.00 88.75 150 LYS A C 1
ATOM 1213 O O . LYS A 1 150 ? -5.921 -0.923 -10.407 1.00 88.75 150 LYS A O 1
ATOM 1218 N N . MET A 1 151 ? -7.668 0.180 -9.516 1.00 90.69 151 MET A N 1
ATOM 1219 C CA . MET A 1 151 ? -7.556 1.364 -10.371 1.00 90.69 151 MET A CA 1
ATOM 1220 C C . MET A 1 151 ? -6.223 2.097 -10.181 1.00 90.69 151 MET A C 1
ATOM 1222 O O . MET A 1 151 ? -5.622 2.520 -11.168 1.00 90.69 151 MET A O 1
ATOM 1226 N N . LEU A 1 152 ? -5.750 2.228 -8.938 1.00 91.19 152 LEU A N 1
ATOM 1227 C CA . LEU A 1 152 ? -4.444 2.819 -8.647 1.00 91.19 152 LEU A CA 1
ATOM 1228 C C . LEU A 1 152 ? -3.310 2.013 -9.292 1.00 91.19 152 LEU A C 1
ATOM 1230 O O . LEU A 1 152 ? -2.496 2.602 -9.995 1.00 91.19 152 LEU A O 1
ATOM 1234 N N . PHE A 1 153 ? -3.285 0.690 -9.108 1.00 89.38 153 PHE A N 1
ATOM 1235 C CA . PHE A 1 153 ? -2.243 -0.175 -9.677 1.00 89.38 153 PHE A CA 1
ATOM 1236 C C . PHE A 1 153 ? -2.318 -0.247 -11.208 1.00 89.38 153 PHE A C 1
ATOM 1238 O O . PHE A 1 153 ? -1.302 -0.256 -11.891 1.00 89.38 153 PHE A O 1
ATOM 1245 N N . ASP A 1 154 ? -3.520 -0.263 -11.792 1.00 86.88 154 ASP A N 1
ATOM 1246 C CA . ASP A 1 154 ? -3.694 -0.191 -13.249 1.00 86.88 154 ASP A CA 1
ATOM 1247 C C . ASP A 1 154 ? -3.142 1.126 -13.820 1.00 86.88 154 ASP A C 1
ATOM 1249 O O . ASP A 1 154 ? -2.486 1.132 -14.866 1.00 86.88 154 ASP A O 1
ATOM 1253 N N . ASN A 1 155 ? -3.393 2.246 -13.135 1.00 89.44 155 ASN A N 1
ATOM 1254 C CA . ASN A 1 155 ? -2.856 3.550 -13.512 1.00 89.44 155 ASN A CA 1
ATOM 1255 C C . ASN A 1 155 ? -1.326 3.605 -13.364 1.00 89.44 155 ASN A C 1
ATOM 1257 O O . ASN A 1 155 ? -0.647 4.155 -14.238 1.00 89.44 155 ASN A O 1
ATOM 1261 N N . ASP A 1 156 ? -0.786 3.037 -12.286 1.00 87.94 156 ASP A N 1
ATOM 1262 C CA . ASP A 1 156 ? 0.650 3.025 -12.024 1.00 87.94 156 ASP A CA 1
ATOM 1263 C C . ASP A 1 156 ? 1.422 2.188 -13.043 1.00 87.94 156 ASP A C 1
ATOM 1265 O O . ASP A 1 156 ? 2.300 2.731 -13.720 1.00 87.94 156 ASP A O 1
ATOM 1269 N N . LEU A 1 157 ? 0.982 0.953 -13.296 1.00 85.19 157 LEU A N 1
ATOM 1270 C CA . LEU A 1 157 ? 1.525 0.101 -14.355 1.00 85.19 157 LEU A CA 1
ATOM 1271 C C . LEU A 1 157 ? 1.533 0.798 -15.708 1.00 85.19 157 LEU A C 1
ATOM 1273 O O . LEU A 1 157 ? 2.552 0.792 -16.396 1.00 85.19 157 LEU A O 1
ATOM 1277 N N . LYS A 1 158 ? 0.416 1.428 -16.088 1.00 86.56 158 LYS A N 1
ATOM 1278 C CA . LYS A 1 158 ? 0.332 2.152 -17.359 1.00 86.56 158 LYS A CA 1
ATOM 1279 C C . LYS A 1 158 ? 1.357 3.289 -17.416 1.00 86.56 158 LYS A C 1
ATOM 1281 O O . LYS A 1 158 ? 2.066 3.421 -18.410 1.00 86.56 158 LYS A O 1
ATOM 1286 N N . THR A 1 159 ? 1.464 4.076 -16.344 1.00 84.25 159 THR A N 1
ATOM 1287 C CA . THR A 1 159 ? 2.438 5.177 -16.247 1.00 84.25 159 THR A CA 1
ATOM 1288 C C . THR A 1 159 ? 3.872 4.657 -16.365 1.00 84.25 159 THR A C 1
ATOM 1290 O O . THR A 1 159 ? 4.691 5.220 -17.090 1.00 84.25 159 THR A O 1
ATOM 1293 N N . ASN A 1 160 ? 4.180 3.559 -15.678 1.00 82.00 160 ASN A N 1
ATOM 1294 C CA . ASN A 1 160 ? 5.503 2.949 -15.686 1.00 82.00 160 ASN A CA 1
ATOM 1295 C C . ASN A 1 160 ? 5.842 2.304 -17.035 1.00 82.00 160 ASN A C 1
ATOM 1297 O O . ASN A 1 160 ? 6.988 2.382 -17.476 1.00 82.00 160 ASN A O 1
ATOM 1301 N N . GLU A 1 161 ? 4.871 1.714 -17.732 1.00 82.44 161 GLU A N 1
ATOM 1302 C CA . GLU A 1 161 ? 5.063 1.201 -19.092 1.00 82.44 161 GLU A CA 1
ATOM 1303 C C . GLU A 1 161 ? 5.356 2.332 -20.088 1.00 82.44 161 GLU A C 1
ATOM 1305 O O . GLU A 1 161 ? 6.303 2.213 -20.871 1.00 82.44 161 GLU A O 1
ATOM 1310 N N . GLU A 1 162 ? 4.634 3.453 -20.001 1.00 83.31 162 GLU A N 1
ATOM 1311 C CA . GLU A 1 162 ? 4.901 4.656 -20.803 1.00 83.31 162 GLU A CA 1
ATOM 1312 C C . GLU A 1 162 ? 6.303 5.226 -20.518 1.00 83.31 162 GLU A C 1
ATOM 1314 O O . GLU A 1 162 ? 7.065 5.514 -21.446 1.00 83.31 162 GLU A O 1
ATOM 1319 N N . LEU A 1 163 ? 6.696 5.324 -19.241 1.00 79.81 163 LEU A N 1
ATOM 1320 C CA . LEU A 1 163 ? 8.040 5.760 -18.847 1.00 79.81 163 LEU A CA 1
ATOM 1321 C C . LEU A 1 163 ? 9.126 4.807 -19.353 1.00 79.81 163 LEU A C 1
ATOM 1323 O O . LEU A 1 163 ? 10.157 5.261 -19.853 1.00 79.81 163 LEU A O 1
ATOM 1327 N N . ARG A 1 164 ? 8.906 3.491 -19.269 1.00 78.69 1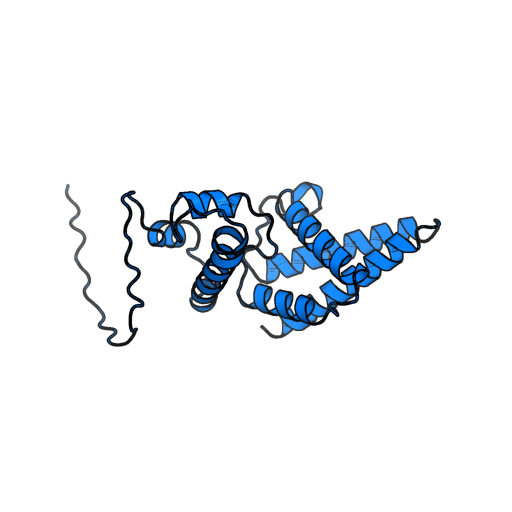64 ARG A N 1
ATOM 1328 C CA . ARG A 1 164 ? 9.841 2.489 -19.796 1.00 78.69 164 ARG A CA 1
ATOM 1329 C C . ARG A 1 164 ? 10.045 2.671 -21.292 1.00 78.69 164 ARG A C 1
ATOM 1331 O O . ARG A 1 164 ? 11.177 2.600 -21.760 1.00 78.69 164 ARG A O 1
ATOM 1338 N N . ASP A 1 165 ? 8.970 2.905 -22.037 1.00 80.62 165 ASP A N 1
ATOM 1339 C CA . ASP A 1 165 ? 9.042 3.096 -23.483 1.00 80.62 165 ASP A CA 1
ATOM 1340 C C . ASP A 1 165 ? 9.773 4.379 -23.886 1.00 80.62 165 ASP A C 1
ATOM 1342 O O . ASP A 1 165 ? 10.425 4.384 -24.927 1.00 80.62 165 ASP A O 1
ATOM 1346 N N . ILE A 1 166 ? 9.735 5.425 -23.058 1.00 78.88 166 ILE A N 1
ATOM 1347 C CA . ILE A 1 166 ? 10.551 6.636 -23.248 1.00 78.88 166 ILE A CA 1
ATOM 1348 C C . ILE A 1 166 ? 12.029 6.356 -22.932 1.00 78.88 166 ILE A C 1
ATOM 1350 O O . ILE A 1 166 ? 12.924 6.854 -23.613 1.00 78.88 166 ILE A O 1
ATOM 1354 N N . LEU A 1 167 ? 12.297 5.572 -21.886 1.00 74.81 167 LEU A N 1
ATOM 1355 C CA . LEU A 1 167 ? 13.644 5.375 -21.346 1.00 74.81 167 LEU A CA 1
ATOM 1356 C C . LEU A 1 167 ? 14.425 4.226 -21.996 1.00 74.81 167 LEU A C 1
ATOM 1358 O O . LEU A 1 167 ? 15.650 4.205 -21.869 1.00 74.81 167 LEU A O 1
ATOM 1362 N N . LYS A 1 168 ? 13.770 3.296 -22.702 1.00 70.12 168 LYS A N 1
ATOM 1363 C CA . LYS A 1 168 ? 14.424 2.131 -23.337 1.00 70.12 168 LYS A CA 1
ATOM 1364 C C . LYS A 1 168 ? 15.480 2.498 -24.385 1.00 70.12 168 LYS A C 1
ATOM 1366 O O . LYS A 1 168 ? 16.398 1.716 -24.604 1.00 70.12 168 LYS A O 1
ATOM 1371 N N . ASP A 1 169 ? 15.363 3.680 -24.989 1.00 67.12 169 ASP A N 1
ATOM 1372 C CA . ASP A 1 169 ? 16.302 4.198 -25.994 1.00 67.12 169 ASP A CA 1
ATOM 1373 C C . ASP A 1 169 ? 17.405 5.081 -25.370 1.00 67.12 169 ASP A C 1
ATOM 1375 O O . ASP A 1 169 ? 18.193 5.719 -26.069 1.00 67.12 169 ASP A O 1
ATOM 1379 N N . THR A 1 170 ? 17.474 5.117 -24.037 1.00 60.28 170 THR A N 1
ATOM 1380 C CA . THR A 1 170 ? 18.512 5.798 -23.251 1.00 60.28 170 THR A CA 1
ATOM 1381 C C . THR A 1 170 ? 19.304 4.771 -22.431 1.00 60.28 170 THR A C 1
ATOM 1383 O O . THR A 1 170 ? 18.850 3.642 -22.260 1.00 60.28 170 THR A O 1
ATOM 1386 N N . ASP A 1 171 ? 20.445 5.147 -21.835 1.00 56.22 171 ASP A N 1
ATOM 1387 C CA . ASP A 1 171 ? 21.185 4.325 -20.845 1.00 56.22 171 ASP A CA 1
ATOM 1388 C C . ASP A 1 171 ? 20.379 4.048 -19.538 1.00 56.22 171 ASP A C 1
ATOM 1390 O O . ASP A 1 171 ? 20.938 3.751 -18.478 1.00 56.22 171 ASP A O 1
ATOM 1394 N N . GLY A 1 172 ? 19.045 4.129 -19.585 1.00 60.38 172 GLY A N 1
ATOM 1395 C CA . GLY A 1 172 ? 18.080 3.984 -18.496 1.00 60.38 172 GLY A CA 1
ATOM 1396 C C . GLY A 1 172 ? 17.840 2.543 -18.032 1.00 60.38 172 GLY A C 1
ATOM 1397 O O . GLY A 1 172 ? 16.728 2.187 -17.630 1.00 60.38 172 GLY A O 1
ATOM 1398 N N . TRP A 1 173 ? 18.863 1.686 -18.074 1.00 59.56 173 TRP A N 1
ATOM 1399 C CA . TRP A 1 173 ? 18.753 0.282 -17.658 1.00 59.56 173 TRP A CA 1
ATOM 1400 C C . TRP A 1 173 ? 18.360 0.140 -16.181 1.00 59.56 173 TRP A C 1
ATOM 1402 O O . TRP A 1 173 ? 17.625 -0.780 -15.825 1.00 59.56 173 TRP A O 1
ATOM 1412 N N . LYS A 1 174 ? 18.784 1.081 -15.325 1.00 60.16 174 LYS A N 1
ATOM 1413 C CA . LYS A 1 174 ? 18.409 1.119 -13.901 1.00 60.16 174 LYS A CA 1
ATOM 1414 C C . LYS A 1 174 ? 16.920 1.406 -13.713 1.00 60.16 174 LYS A C 1
ATOM 1416 O O . LYS A 1 174 ? 16.265 0.734 -12.927 1.00 60.16 174 LYS A O 1
ATOM 1421 N N . GLN A 1 175 ? 16.377 2.356 -14.469 1.00 62.91 175 GLN A N 1
ATOM 1422 C CA . GLN A 1 175 ? 14.961 2.719 -14.440 1.00 62.91 175 GLN A CA 1
ATOM 1423 C C . GLN A 1 175 ? 14.097 1.598 -15.022 1.00 62.91 175 GLN A C 1
ATOM 1425 O O . GLN A 1 175 ? 13.067 1.260 -14.454 1.00 62.91 175 GLN A O 1
ATOM 1430 N N . THR A 1 176 ? 14.557 0.949 -16.093 1.00 66.50 176 THR A N 1
ATOM 1431 C CA . THR A 1 176 ? 13.887 -0.231 -16.663 1.00 66.50 176 THR A CA 1
ATOM 1432 C C . THR A 1 176 ? 13.861 -1.398 -15.670 1.00 66.50 176 THR A C 1
ATOM 1434 O O . THR A 1 176 ? 12.845 -2.077 -15.538 1.00 66.50 176 THR A O 1
ATOM 1437 N N . ARG A 1 177 ? 14.956 -1.620 -14.927 1.00 67.12 177 ARG A N 1
ATOM 1438 C CA . ARG A 1 177 ? 15.024 -2.638 -13.870 1.00 67.12 177 ARG A CA 1
ATOM 1439 C C . ARG A 1 177 ? 14.077 -2.323 -12.708 1.00 67.12 177 ARG A C 1
ATOM 1441 O O . ARG A 1 177 ? 13.366 -3.219 -12.272 1.00 67.12 177 ARG A O 1
ATOM 1448 N N . TYR A 1 178 ? 14.026 -1.065 -12.274 1.00 69.69 178 TYR A N 1
ATOM 1449 C CA . TYR A 1 178 ? 13.101 -0.581 -11.246 1.00 69.69 178 TYR A CA 1
ATOM 1450 C C . TYR A 1 178 ? 11.630 -0.766 -11.661 1.00 69.69 178 TYR A C 1
ATOM 1452 O O . TYR A 1 178 ? 10.848 -1.345 -10.914 1.00 69.69 178 TYR A O 1
ATOM 1460 N N . ILE A 1 179 ? 11.280 -0.398 -12.899 1.00 72.88 179 ILE A N 1
ATOM 1461 C CA . ILE A 1 179 ? 9.933 -0.596 -13.462 1.00 72.88 179 ILE A CA 1
ATOM 1462 C C . ILE A 1 179 ? 9.551 -2.082 -13.497 1.00 72.88 179 ILE A C 1
ATOM 1464 O O . ILE A 1 179 ? 8.422 -2.436 -13.174 1.00 72.88 179 ILE A O 1
ATOM 1468 N N . ASN A 1 180 ? 10.485 -2.971 -13.843 1.00 75.06 180 ASN A N 1
ATOM 1469 C CA . ASN A 1 180 ? 10.216 -4.410 -13.834 1.00 75.06 180 ASN A CA 1
ATOM 1470 C C . ASN A 1 180 ? 10.001 -4.964 -12.414 1.00 75.06 180 ASN A C 1
ATOM 1472 O O . ASN A 1 180 ? 9.195 -5.875 -12.248 1.00 75.06 180 ASN A O 1
ATOM 1476 N N . MET A 1 181 ? 10.691 -4.423 -11.401 1.00 75.75 181 MET A N 1
ATOM 1477 C CA . MET A 1 181 ? 10.474 -4.801 -9.996 1.00 75.75 181 MET A CA 1
ATOM 1478 C C . MET A 1 181 ? 9.099 -4.347 -9.495 1.00 75.75 181 MET A C 1
ATOM 1480 O O . MET A 1 181 ? 8.411 -5.125 -8.840 1.00 75.75 181 MET A O 1
ATOM 1484 N N . ILE A 1 182 ? 8.676 -3.127 -9.842 1.00 75.00 182 ILE A N 1
ATOM 1485 C CA . ILE A 1 182 ? 7.333 -2.627 -9.508 1.00 75.00 182 ILE A CA 1
ATOM 1486 C C . ILE A 1 182 ? 6.267 -3.470 -10.191 1.00 75.00 182 ILE A C 1
ATOM 1488 O O . ILE A 1 182 ? 5.347 -3.938 -9.531 1.00 75.00 182 ILE A O 1
ATOM 1492 N N . LYS A 1 183 ? 6.436 -3.746 -11.487 1.00 78.56 183 LYS A N 1
ATOM 1493 C CA . LYS A 1 183 ? 5.493 -4.575 -12.234 1.00 78.56 183 LYS A CA 1
ATOM 1494 C C . LYS A 1 183 ? 5.298 -5.951 -11.597 1.00 78.56 183 LYS A C 1
ATOM 1496 O O . LYS A 1 183 ? 4.164 -6.379 -11.440 1.00 78.56 183 LYS A O 1
ATOM 1501 N N . ASP A 1 184 ? 6.376 -6.618 -11.184 1.00 79.62 184 ASP A N 1
ATOM 1502 C CA . ASP A 1 184 ? 6.286 -7.911 -10.490 1.00 79.62 184 ASP A CA 1
ATOM 1503 C C . ASP A 1 184 ? 5.534 -7.802 -9.149 1.00 79.62 184 ASP A C 1
ATOM 1505 O O . ASP A 1 184 ? 4.720 -8.665 -8.819 1.00 79.62 184 ASP A O 1
ATOM 1509 N N . VAL A 1 185 ? 5.752 -6.722 -8.389 1.00 78.06 185 VAL A N 1
ATOM 1510 C CA . VAL A 1 185 ? 5.000 -6.438 -7.155 1.00 78.06 185 VAL A CA 1
ATOM 1511 C C . VAL A 1 185 ? 3.515 -6.227 -7.458 1.00 78.06 185 VAL A C 1
ATOM 1513 O O . VAL A 1 185 ? 2.672 -6.863 -6.828 1.00 78.06 185 VAL A O 1
ATOM 1516 N N . GLU A 1 186 ? 3.177 -5.383 -8.428 1.00 76.38 186 GLU A N 1
ATOM 1517 C CA . GLU A 1 186 ? 1.794 -5.041 -8.772 1.00 76.38 186 GLU A CA 1
ATOM 1518 C C . GLU A 1 186 ? 1.025 -6.201 -9.407 1.00 76.38 186 GLU A C 1
ATOM 1520 O O . GLU A 1 186 ? -0.143 -6.417 -9.072 1.00 76.38 186 GLU A O 1
ATOM 1525 N N . ASP A 1 187 ? 1.677 -7.006 -10.246 1.00 80.25 187 ASP A N 1
ATOM 1526 C CA . ASP A 1 187 ? 1.094 -8.224 -10.810 1.00 80.25 187 ASP A CA 1
ATOM 1527 C C . ASP A 1 187 ? 0.772 -9.228 -9.689 1.00 80.25 187 ASP A C 1
ATOM 1529 O O . ASP A 1 187 ? -0.363 -9.707 -9.592 1.00 80.25 187 ASP A O 1
ATOM 1533 N N . LYS A 1 188 ? 1.707 -9.460 -8.753 1.00 80.00 188 LYS A N 1
ATOM 1534 C CA . LYS A 1 188 ? 1.460 -10.305 -7.567 1.00 80.00 188 LYS A CA 1
ATOM 1535 C C . LYS A 1 188 ? 0.337 -9.757 -6.690 1.00 80.00 188 LYS A C 1
ATOM 1537 O O . LYS A 1 188 ? -0.473 -10.528 -6.176 1.00 80.00 188 LYS A O 1
ATOM 1542 N N . LEU A 1 189 ? 0.257 -8.438 -6.514 1.00 78.88 189 LEU A N 1
ATOM 1543 C CA . LEU A 1 189 ? -0.821 -7.811 -5.747 1.00 78.88 189 LEU A CA 1
ATOM 1544 C C . LEU A 1 189 ? -2.178 -8.047 -6.397 1.00 78.88 189 LEU A C 1
ATOM 1546 O O . LEU A 1 189 ? -3.124 -8.412 -5.700 1.00 78.88 189 LEU A O 1
ATOM 1550 N N . LYS A 1 190 ? -2.281 -7.896 -7.719 1.00 77.56 190 LYS A N 1
ATOM 1551 C CA . LYS A 1 190 ? -3.517 -8.191 -8.452 1.00 77.56 190 LYS A CA 1
ATOM 1552 C C . LYS A 1 190 ? -3.903 -9.659 -8.331 1.00 77.56 190 LYS A C 1
ATOM 1554 O O . LYS A 1 190 ? -5.061 -9.947 -8.037 1.00 77.56 190 LYS A O 1
ATOM 1559 N N . GLU A 1 191 ? -2.953 -10.578 -8.494 1.00 82.00 191 GLU A N 1
ATOM 1560 C CA . GLU A 1 191 ? -3.194 -12.017 -8.327 1.00 82.00 191 GLU A CA 1
ATOM 1561 C C . GLU A 1 191 ? -3.692 -12.376 -6.921 1.00 82.00 191 GLU A C 1
ATOM 1563 O O . GLU A 1 191 ? -4.592 -13.205 -6.768 1.00 82.00 191 GLU A O 1
ATOM 1568 N N . GLU A 1 192 ? -3.133 -11.760 -5.878 1.00 80.31 192 GLU A N 1
ATOM 1569 C CA . GLU A 1 192 ? -3.599 -11.966 -4.505 1.00 80.31 192 GLU A CA 1
ATOM 1570 C C . GLU A 1 192 ? -4.972 -11.328 -4.259 1.00 80.31 192 GLU A C 1
ATOM 1572 O O . GLU A 1 192 ? -5.809 -11.933 -3.588 1.00 80.31 192 GLU A O 1
ATOM 1577 N N . LEU A 1 193 ? -5.245 -10.154 -4.835 1.00 78.62 193 LEU A N 1
ATOM 1578 C CA . LEU A 1 193 ? -6.545 -9.485 -4.727 1.00 78.62 193 LEU A CA 1
ATOM 1579 C C . LEU A 1 193 ? -7.674 -10.234 -5.446 1.00 78.62 193 LEU A C 1
ATOM 1581 O O . LEU A 1 193 ? -8.817 -10.117 -5.021 1.00 78.62 193 LEU A O 1
ATOM 1585 N N . LEU A 1 194 ? -7.384 -11.031 -6.481 1.00 73.88 194 LEU A N 1
ATOM 1586 C CA . LEU A 1 194 ? -8.375 -11.888 -7.158 1.00 73.88 194 LEU A CA 1
ATOM 1587 C C . LEU A 1 194 ? -8.921 -13.027 -6.277 1.00 73.88 194 LEU A C 1
ATOM 1589 O O . LEU A 1 194 ? -9.879 -13.696 -6.664 1.00 73.88 194 LEU A O 1
ATOM 1593 N N . LYS A 1 195 ? -8.311 -13.283 -5.115 1.00 76.12 195 LYS A N 1
ATOM 1594 C CA . LYS A 1 195 ? -8.732 -14.338 -4.177 1.00 76.12 195 LYS A CA 1
ATOM 1595 C C . LYS A 1 195 ? -9.825 -13.879 -3.206 1.00 76.12 195 LYS A C 1
ATOM 1597 O O . LYS A 1 195 ? -10.290 -14.699 -2.412 1.00 76.12 195 LYS A O 1
ATOM 1602 N N . TYR A 1 196 ? -10.198 -12.600 -3.254 1.00 62.88 196 TYR A N 1
ATOM 1603 C CA . TYR A 1 196 ? -11.182 -11.945 -2.392 1.00 62.88 196 TYR A CA 1
ATOM 1604 C C . TYR A 1 196 ? -12.334 -11.376 -3.217 1.00 62.88 196 TYR A C 1
ATOM 1606 O O . TYR A 1 196 ? -13.456 -11.365 -2.665 1.00 62.88 196 TYR A O 1
#

Sequence (196 aa):
MNIKLKSFNVLNTDSVKAINYVNKSNSKASFKDCLNSKNNNMSERDIKQYFIDDEKLYDKYCKKLGLNNIEYGSKAWDEYKEKLFVFPPLTAPAAVKEAWNKVKESIPKDDEEAQTALFSEEAILMLKASYPENFGLPANFQLNTVEDYKMLFDNDLKTNEELRDILKDTDGWKQTRYINMIKDVEDKLKEELLKY

pLDDT: mean 71.79, std 19.54, range [25.34, 91.38]

Secondary structure (DSSP, 8-state):
----PPPP----------------S--SS-HHHHHHHH-TT--HHHHHHHHHHHHHHHIIIIISS--TT--TTSHHHHHHHTT---SS-TTS-HHHHHHHHHHHHHS-TT-HHHHHHHHHHHHHHHHHHHSGGGGTS-TT--S-SHHHHHHHHHHHHHHHHHHHHHHTTTTTHHHHHHHHHHHHHHHHHHHHHTT-

Organism: NCBI:txid1345695

Radius of gyration: 21.03 Å; chains: 1; bounding box: 65×35×57 Å